Protein AF-A0A094FVI3-F1 (afdb_monomer_lite)

Sequence (253 aa):
MNESVLQLKCGIKSDNWGKKGKKSQAARLWSKTAGNGPLDDSKMYSEIHPHKALAKVLHQEDLERFTDSNHKPEIAIALSQFELFVGWKPLDEIKMLLQLKPLERVCTLPELYDGKPGDAVCVPPDSIHAYLHGDIIECMASSDNVLNTGFFPRAERDSIELFTRVLTFKPYSAPEAKLPRKRSEKEEKERHKAIFGHSLVIITAGPGQMSVAGESLSLEDGYLFFVGQGVPLEFSTEEGVMSTEHMPSSRVA

Foldseek 3Di:
DPPQKDWFQKDWDFDPPADAWPVGLLNVLNCPRPPDDHIDRGTGTHDIGTDCPVVVVVQDDDDPQWSDPDFKKKKKAAQAFWKKFAFFADPVVQVVVCPPPVNVPPPGDGEIAGDHHGWMFIHEGLGDMDTDDGDIDMDIPPTPNDADDDPDPGDPSHDPVVNVVSHPNDGQYNVNRTFDKDWDDFQDKDKDFFDQDKDKDAQQADFWWKDWPNDIDTGHRSIMMIGHGRTIIIIGGRHTDMDTDDDPPVRHD

pLDDT: mean 78.86, std 13.3, range [33.03, 95.56]

Secondary structure (DSSP, 8-state):
--TTEEEPPEEE---TTSEEGGG-HHHHHHHHSTT-----TTSEE--EEE-HHHHTTS--S--SS-S-S----EEEEESSSEEEEEEEPPHHHHHHHTTSGGGTT----EEEEEEPTT-EEEE-TT--EEEEES-EEEEE-S-------SSSPPPTT--HHHHHHH----B--HHHHEEPEEEPPTTPEEEEPP-SS-EEEE-SS--EEEEETTEEEEE-TT-EEEE-TT--EEEE-SS--EEE----GGG--

Radius of gyration: 20.23 Å; chains: 1; bounding box: 49×38×63 Å

Structure (mmCIF, N/CA/C/O backbone):
data_AF-A0A094FVI3-F1
#
_entry.id   AF-A0A094FVI3-F1
#
loop_
_atom_site.group_PDB
_atom_site.id
_atom_site.type_symbol
_atom_site.label_atom_id
_atom_site.label_alt_id
_atom_site.label_comp_id
_atom_site.label_asym_id
_atom_site.label_entity_id
_atom_site.label_seq_id
_atom_site.pdbx_PDB_ins_code
_atom_site.Cartn_x
_atom_site.Cartn_y
_atom_site.Cartn_z
_atom_site.occupancy
_atom_site.B_iso_or_equiv
_atom_site.auth_seq_id
_atom_site.auth_comp_id
_atom_site.auth_asym_id
_atom_site.auth_atom_id
_atom_site.pdbx_PDB_model_num
ATOM 1 N N . MET A 1 1 ? -5.988 -5.857 30.525 1.00 48.34 1 MET A N 1
ATOM 2 C CA . MET A 1 1 ? -5.665 -5.863 29.087 1.00 48.34 1 MET A CA 1
ATOM 3 C C . MET A 1 1 ? -6.034 -7.232 28.582 1.00 48.34 1 MET A C 1
ATOM 5 O O . MET A 1 1 ? -5.443 -8.202 29.039 1.00 48.34 1 MET A O 1
ATOM 9 N N . ASN A 1 2 ? -7.053 -7.310 27.736 1.00 56.69 2 ASN A N 1
ATOM 10 C CA . ASN A 1 2 ? -7.379 -8.523 27.009 1.00 56.69 2 ASN A CA 1
ATOM 11 C C . ASN A 1 2 ? -6.152 -8.981 26.194 1.00 56.69 2 ASN A C 1
ATOM 13 O O . ASN A 1 2 ? -5.715 -8.271 25.296 1.00 56.69 2 ASN A O 1
ATOM 17 N N . GLU A 1 3 ? -5.586 -10.151 26.501 1.00 65.81 3 GLU A N 1
ATOM 18 C CA . GLU A 1 3 ? -4.407 -10.694 25.794 1.00 65.81 3 GLU A CA 1
ATOM 19 C C . GLU A 1 3 ? -4.689 -11.001 24.312 1.00 65.81 3 GLU A C 1
ATOM 21 O O . GLU A 1 3 ? -3.770 -11.199 23.520 1.00 65.81 3 GLU A O 1
ATOM 26 N N . SER A 1 4 ? -5.965 -10.993 23.922 1.00 77.25 4 SER A N 1
ATOM 27 C CA . SER A 1 4 ? -6.424 -11.276 22.564 1.00 77.25 4 SER A CA 1
ATOM 28 C C . SER A 1 4 ? -6.262 -10.092 21.604 1.00 77.25 4 SER A C 1
ATOM 30 O O . SER A 1 4 ? -6.300 -10.297 20.390 1.00 77.25 4 SER A O 1
ATOM 32 N N . VAL A 1 5 ? -6.111 -8.862 22.118 1.00 81.44 5 VAL A N 1
ATOM 33 C CA . VAL A 1 5 ? -5.908 -7.649 21.309 1.00 81.44 5 VAL A CA 1
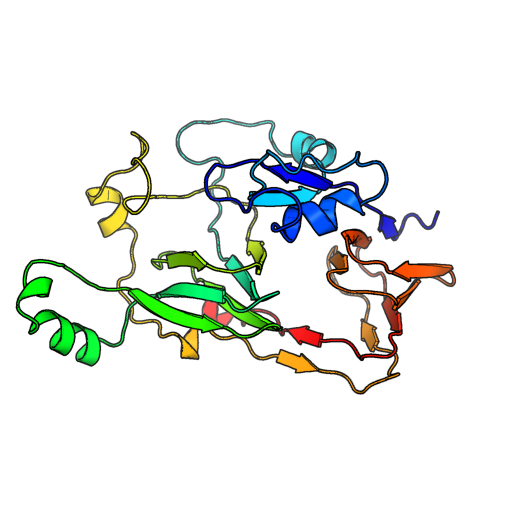ATOM 34 C C . VAL A 1 5 ? -4.849 -6.759 21.942 1.00 81.44 5 VAL A C 1
ATOM 36 O O . VAL A 1 5 ? -4.971 -6.339 23.089 1.00 81.44 5 VAL A O 1
ATOM 39 N N . LEU A 1 6 ? -3.819 -6.420 21.169 1.00 82.81 6 LEU A N 1
ATOM 40 C CA . LEU A 1 6 ? -2.691 -5.615 21.634 1.00 82.81 6 LEU A CA 1
ATOM 41 C C . LEU A 1 6 ? -2.529 -4.383 20.751 1.00 82.81 6 LEU A C 1
ATOM 43 O O . LEU A 1 6 ? -2.348 -4.505 19.541 1.00 82.81 6 LEU A O 1
ATOM 47 N N . GLN A 1 7 ? -2.542 -3.191 21.350 1.00 83.94 7 GLN A N 1
ATOM 48 C CA . GLN A 1 7 ? -2.174 -1.976 20.626 1.00 83.94 7 GLN A CA 1
ATOM 49 C C . GLN A 1 7 ? -0.664 -1.980 20.370 1.00 83.94 7 GLN A C 1
ATOM 51 O O . GLN A 1 7 ? 0.144 -2.089 21.296 1.00 83.94 7 GLN A O 1
ATOM 56 N N . LEU A 1 8 ? -0.280 -1.879 19.102 1.00 81.56 8 LEU A N 1
ATOM 57 C CA . LEU A 1 8 ? 1.109 -1.938 18.676 1.00 81.56 8 LEU A CA 1
ATOM 58 C C . LEU A 1 8 ? 1.730 -0.543 18.599 1.00 81.56 8 LEU A C 1
ATOM 60 O O . LEU A 1 8 ? 1.068 0.457 18.323 1.00 81.56 8 LEU A O 1
ATOM 64 N N . LYS A 1 9 ? 3.051 -0.506 18.783 1.00 82.25 9 LYS A N 1
ATOM 65 C CA . LYS A 1 9 ? 3.880 0.649 18.433 1.00 82.25 9 LYS A CA 1
ATOM 66 C C . LYS A 1 9 ? 4.424 0.486 17.024 1.00 82.25 9 LYS A C 1
ATOM 68 O O . LYS A 1 9 ? 4.756 -0.628 16.611 1.00 82.25 9 LYS A O 1
ATOM 73 N N . CYS A 1 10 ? 4.598 1.607 16.337 1.00 79.81 10 CYS A N 1
ATOM 74 C CA . CYS A 1 10 ? 5.139 1.638 14.987 1.00 79.81 10 CYS A CA 1
ATOM 75 C C . CYS A 1 10 ? 6.463 2.400 14.929 1.00 79.81 10 CYS A C 1
ATOM 77 O O . CYS A 1 10 ? 6.611 3.459 15.543 1.00 79.81 10 CYS A O 1
ATOM 79 N N . GLY A 1 11 ? 7.409 1.871 14.155 1.00 83.88 11 GLY A N 1
ATOM 80 C CA . GLY A 1 11 ? 8.559 2.618 13.658 1.00 83.88 11 GLY A CA 1
ATOM 81 C C . GLY A 1 11 ? 8.211 3.377 12.376 1.00 83.88 11 GLY A C 1
ATOM 82 O O . GLY A 1 11 ? 7.198 3.096 11.736 1.00 83.88 11 GLY A O 1
ATOM 83 N N . ILE A 1 12 ? 9.070 4.322 12.001 1.00 88.69 12 ILE A N 1
ATOM 84 C CA . ILE A 1 12 ? 8.952 5.096 10.765 1.00 88.69 12 ILE A CA 1
ATOM 85 C C . ILE A 1 12 ? 10.292 5.114 10.031 1.00 88.69 12 ILE A C 1
ATOM 87 O O . ILE A 1 12 ? 11.344 5.227 10.667 1.00 88.69 12 ILE A O 1
ATOM 91 N N . LYS A 1 13 ? 10.254 4.980 8.705 1.00 88.31 13 LYS A N 1
ATOM 92 C CA . LYS A 1 13 ? 11.408 5.155 7.820 1.00 88.31 13 LYS A CA 1
ATOM 93 C C . LYS A 1 13 ? 11.459 6.585 7.280 1.00 88.31 13 LYS A C 1
ATOM 95 O O . LYS A 1 13 ? 10.436 7.260 7.138 1.00 88.31 13 LYS A O 1
ATOM 100 N N . SER A 1 14 ? 12.672 7.038 6.976 1.00 89.62 14 SER A N 1
ATOM 101 C CA . SER A 1 14 ? 12.963 8.397 6.510 1.00 89.62 14 SER A CA 1
ATOM 102 C C . SER A 1 14 ? 13.761 8.382 5.213 1.00 89.62 14 SER A C 1
ATOM 104 O O . SER A 1 14 ? 14.848 8.953 5.132 1.00 89.62 14 SER A O 1
ATOM 106 N N . ASP A 1 15 ? 13.222 7.709 4.201 1.00 88.38 15 ASP A N 1
ATOM 107 C CA . ASP A 1 15 ? 13.851 7.644 2.885 1.00 88.38 15 ASP A CA 1
ATOM 108 C C . ASP A 1 15 ? 13.632 8.937 2.093 1.00 88.38 15 ASP A C 1
ATOM 110 O O . ASP A 1 15 ? 12.647 9.659 2.272 1.00 88.38 15 ASP A O 1
ATOM 114 N N . ASN A 1 16 ? 14.550 9.222 1.169 1.00 88.56 16 ASN A N 1
ATOM 115 C CA . ASN A 1 16 ? 14.568 10.482 0.420 1.00 88.56 16 ASN A CA 1
ATOM 116 C C . ASN A 1 16 ? 13.365 10.667 -0.519 1.00 88.56 16 ASN A C 1
ATOM 118 O O . ASN A 1 16 ? 13.082 11.793 -0.923 1.00 88.56 16 ASN A O 1
ATOM 122 N N . TRP A 1 17 ? 12.667 9.585 -0.865 1.00 87.38 17 TRP A N 1
ATOM 123 C CA . TRP A 1 17 ? 11.456 9.614 -1.688 1.00 87.38 17 TRP A CA 1
ATOM 124 C C . TRP A 1 17 ? 10.180 9.884 -0.876 1.00 87.38 17 TRP A C 1
ATOM 126 O O . TRP A 1 17 ? 9.128 10.138 -1.459 1.00 87.38 17 TRP A O 1
ATOM 136 N N . GLY A 1 18 ? 10.256 9.843 0.460 1.00 89.50 18 GLY A N 1
ATOM 137 C CA . GLY A 1 18 ? 9.117 10.096 1.336 1.00 89.50 18 GLY A CA 1
ATOM 138 C C . GLY A 1 18 ? 8.566 11.521 1.224 1.00 89.50 18 GLY A C 1
ATOM 139 O O . GLY A 1 18 ? 9.123 12.397 0.569 1.00 89.50 18 GLY A O 1
ATOM 140 N N . LYS A 1 19 ? 7.463 11.808 1.914 1.00 93.44 19 LYS A N 1
ATOM 141 C CA . LYS A 1 19 ? 6.914 13.174 1.988 1.00 93.44 19 LYS A CA 1
ATOM 142 C C . LYS A 1 19 ? 7.512 13.924 3.180 1.00 93.44 19 LYS A C 1
A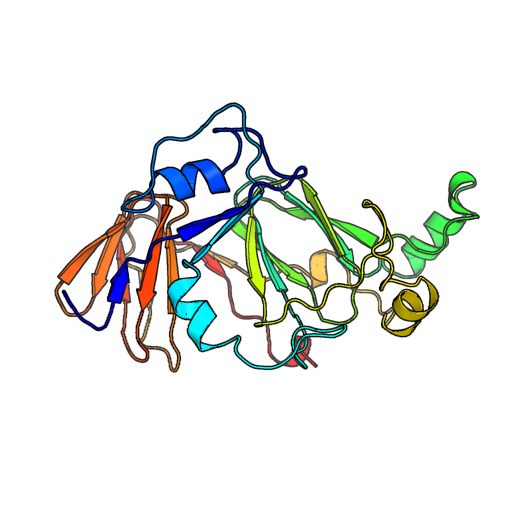TOM 144 O O . LYS A 1 19 ? 7.790 13.343 4.228 1.00 93.44 19 LYS A O 1
ATOM 149 N N . LYS A 1 20 ? 7.691 15.239 3.037 1.00 95.56 20 LYS A N 1
ATOM 150 C CA . LYS A 1 20 ? 8.307 16.081 4.073 1.00 95.56 20 LYS A CA 1
ATOM 151 C C . LYS A 1 20 ? 7.350 16.382 5.231 1.00 95.56 20 LYS A C 1
ATOM 153 O O . LYS A 1 20 ? 6.260 16.916 5.000 1.00 95.56 20 LYS A O 1
ATOM 158 N N . GLY A 1 21 ? 7.785 16.130 6.464 1.00 94.06 21 GLY A N 1
ATOM 159 C CA . GLY A 1 21 ? 7.076 16.537 7.678 1.00 94.06 21 GLY A CA 1
ATOM 160 C C . GLY A 1 21 ? 5.628 16.059 7.724 1.00 94.06 21 GLY A C 1
ATOM 161 O O . GLY A 1 21 ? 5.277 14.992 7.214 1.00 94.06 21 GLY A O 1
ATOM 162 N N . LYS A 1 22 ? 4.750 16.921 8.237 1.00 93.69 22 LYS A N 1
ATOM 163 C CA . LYS A 1 22 ? 3.295 16.703 8.284 1.00 93.69 22 LYS A CA 1
ATOM 164 C C . LYS A 1 22 ? 2.608 16.485 6.934 1.00 93.69 22 LYS A C 1
ATOM 166 O O . LYS A 1 22 ? 1.433 16.123 6.925 1.00 93.69 22 LYS A O 1
ATOM 171 N N . LYS A 1 23 ? 3.278 16.709 5.793 1.00 93.06 23 LYS A N 1
ATOM 172 C CA . LYS A 1 23 ? 2.708 16.365 4.477 1.00 93.06 23 LYS A CA 1
ATOM 173 C C . LYS A 1 23 ? 2.656 14.851 4.267 1.00 93.06 23 LYS A C 1
ATOM 175 O O . LYS A 1 23 ? 1.786 14.394 3.534 1.00 93.06 23 LYS A O 1
ATOM 180 N N . SER A 1 24 ? 3.519 14.085 4.936 1.00 92.88 24 SER A N 1
ATOM 181 C CA . SER A 1 24 ? 3.488 12.620 4.914 1.00 92.88 24 SER A CA 1
ATOM 182 C C . SER A 1 24 ? 2.335 12.077 5.748 1.00 92.88 24 SER A C 1
ATOM 184 O O . SER A 1 24 ? 2.219 12.396 6.933 1.00 92.88 24 SER A O 1
ATOM 186 N N . GLN A 1 25 ? 1.478 11.246 5.147 1.00 91.19 25 GLN A N 1
ATOM 187 C CA . GLN A 1 25 ? 0.444 10.547 5.908 1.00 91.19 25 GLN A CA 1
ATOM 188 C C . GLN A 1 25 ? 1.056 9.543 6.886 1.00 91.19 25 GLN A C 1
ATOM 190 O O . GLN A 1 25 ? 0.610 9.489 8.029 1.00 91.19 25 GLN A O 1
ATOM 195 N N . ALA A 1 26 ? 2.125 8.843 6.488 1.00 90.44 26 ALA A N 1
ATOM 196 C CA . ALA A 1 26 ? 2.878 7.961 7.378 1.00 90.44 26 ALA A CA 1
ATOM 197 C C . ALA A 1 26 ? 3.377 8.714 8.622 1.00 90.44 26 ALA A C 1
ATOM 199 O O . ALA A 1 26 ? 3.205 8.229 9.736 1.00 90.44 26 ALA A O 1
ATOM 200 N N . ALA A 1 27 ? 3.897 9.938 8.453 1.00 91.25 27 ALA A N 1
ATOM 201 C CA . ALA A 1 27 ? 4.304 10.787 9.573 1.00 91.25 27 ALA A CA 1
ATOM 202 C C . ALA A 1 27 ? 3.124 11.159 10.484 1.00 91.25 27 ALA A C 1
ATOM 204 O O . ALA A 1 27 ? 3.205 10.988 11.700 1.00 91.25 27 ALA A O 1
ATOM 205 N N . ARG A 1 28 ? 2.007 11.632 9.913 1.00 91.88 28 ARG A N 1
ATOM 206 C CA . ARG A 1 28 ? 0.815 12.001 10.698 1.00 91.88 28 ARG A CA 1
ATOM 207 C C . ARG A 1 28 ? 0.299 10.823 11.528 1.00 91.88 28 ARG A C 1
ATOM 209 O O . ARG A 1 28 ? 0.112 10.988 12.731 1.00 91.88 28 ARG A O 1
ATOM 216 N N . LEU A 1 29 ? 0.150 9.648 10.914 1.00 90.44 29 LEU A N 1
ATOM 217 C CA . LEU A 1 29 ? -0.293 8.431 11.599 1.00 90.44 29 LEU A CA 1
ATOM 218 C C . LEU A 1 29 ? 0.709 8.005 12.681 1.00 90.44 29 LEU A C 1
ATOM 220 O O . LEU A 1 29 ? 0.321 7.795 13.826 1.00 90.44 29 LEU A O 1
ATOM 224 N N . TRP A 1 30 ? 2.005 7.969 12.355 1.00 91.00 30 TRP A N 1
ATOM 225 C CA . TRP A 1 30 ? 3.063 7.596 13.299 1.00 91.00 30 TRP A CA 1
ATOM 226 C C . TRP A 1 30 ? 3.107 8.501 14.531 1.00 91.00 30 TRP A C 1
ATOM 228 O O . TRP A 1 30 ? 3.270 8.006 15.645 1.00 91.00 30 TRP A O 1
ATOM 238 N N . SER A 1 31 ? 2.924 9.812 14.353 1.00 90.56 31 SER A N 1
ATOM 239 C CA . SER A 1 31 ? 2.939 10.783 15.458 1.00 90.56 31 SER A CA 1
ATOM 240 C C . SER A 1 31 ? 1.785 10.613 16.445 1.00 90.56 31 SER A C 1
ATOM 242 O O . SER A 1 31 ? 1.879 11.056 17.587 1.00 90.56 31 SER A O 1
ATOM 244 N N . LYS A 1 32 ? 0.702 9.965 16.002 1.00 88.94 32 LYS A N 1
ATOM 245 C CA . LYS A 1 32 ? -0.480 9.656 16.810 1.00 88.94 32 LYS A CA 1
ATOM 246 C C . LYS A 1 32 ? -0.444 8.249 17.406 1.00 88.94 32 LYS A C 1
ATOM 248 O O . LYS A 1 32 ? -1.221 7.946 18.309 1.00 88.94 32 LYS A O 1
ATOM 253 N N . THR A 1 33 ? 0.465 7.389 16.946 1.00 84.19 33 THR A N 1
ATOM 254 C CA . THR A 1 33 ? 0.680 6.069 17.543 1.00 84.19 33 THR A CA 1
ATOM 255 C C . THR A 1 33 ? 1.251 6.208 18.960 1.00 84.19 33 THR A C 1
ATOM 257 O O . THR A 1 33 ? 2.152 7.008 19.224 1.00 84.19 33 THR A O 1
ATOM 260 N N . ALA A 1 34 ? 0.735 5.403 19.891 1.00 76.12 34 ALA A N 1
ATOM 261 C CA . ALA A 1 34 ? 1.057 5.504 21.309 1.00 76.12 34 ALA A CA 1
ATOM 262 C C . ALA A 1 34 ? 2.569 5.402 21.603 1.00 76.12 34 ALA A C 1
ATOM 264 O O . ALA A 1 34 ? 3.238 4.423 21.265 1.00 76.12 34 ALA A O 1
ATOM 265 N N . GLY A 1 35 ? 3.096 6.395 22.324 1.00 78.06 35 GLY A N 1
ATOM 266 C CA . GLY A 1 35 ? 4.489 6.426 22.778 1.00 78.06 35 GLY A CA 1
ATOM 267 C C . GLY A 1 35 ? 5.500 6.973 21.768 1.00 78.06 35 GLY A C 1
ATOM 268 O O . GLY A 1 35 ? 6.695 6.905 22.054 1.00 78.06 35 GLY A O 1
ATOM 269 N N . ASN A 1 36 ? 5.049 7.513 20.632 1.00 84.56 36 ASN A N 1
ATOM 270 C CA . ASN A 1 36 ? 5.909 8.224 19.688 1.00 84.56 36 ASN A CA 1
ATOM 271 C C . ASN A 1 36 ? 6.047 9.714 20.038 1.00 84.56 36 ASN A C 1
ATOM 273 O O . ASN A 1 36 ? 5.221 10.296 20.740 1.00 84.56 36 ASN A O 1
ATOM 277 N N . GLY A 1 37 ? 7.152 10.308 19.582 1.00 82.94 37 GLY A N 1
ATOM 278 C CA . GLY A 1 37 ? 7.480 11.713 19.812 1.00 82.94 37 GLY A CA 1
ATOM 279 C C . GLY A 1 37 ? 6.859 12.666 18.782 1.00 82.94 37 GLY A C 1
ATOM 280 O O . GLY A 1 37 ? 6.198 12.228 17.838 1.00 82.94 37 GLY A O 1
ATOM 281 N N . PRO A 1 38 ? 7.094 13.982 18.935 1.00 86.81 38 PRO A N 1
ATOM 282 C CA . PRO A 1 38 ? 6.617 14.978 17.985 1.00 86.81 38 PRO A CA 1
ATOM 283 C C . PRO A 1 38 ? 7.287 14.824 16.614 1.00 86.81 38 PRO A C 1
ATOM 285 O O . PRO A 1 38 ? 8.428 14.371 16.498 1.00 86.81 38 PRO A O 1
ATOM 288 N N . LEU A 1 39 ? 6.577 15.257 15.573 1.00 90.69 39 LEU A N 1
ATOM 289 C CA . LEU A 1 39 ? 7.097 15.290 14.210 1.00 90.69 39 LEU A CA 1
ATOM 290 C C . LEU A 1 39 ? 8.167 16.360 14.029 1.00 90.69 39 LEU A C 1
ATOM 292 O O . LEU A 1 39 ? 8.021 17.494 14.479 1.00 90.69 39 LEU A O 1
ATOM 296 N N . ASP A 1 40 ? 9.195 16.009 13.265 1.00 92.38 40 ASP A N 1
ATOM 297 C CA . ASP A 1 40 ? 10.147 16.966 12.713 1.00 92.38 40 ASP A CA 1
ATOM 298 C C . ASP A 1 40 ? 9.732 17.327 11.280 1.00 92.38 40 ASP A C 1
ATOM 300 O O . ASP A 1 40 ? 9.865 16.511 10.364 1.00 92.38 40 ASP A O 1
ATOM 304 N N . ASP A 1 41 ? 9.233 18.552 11.091 1.00 94.69 41 ASP A N 1
ATOM 305 C CA . ASP A 1 41 ? 8.756 19.068 9.800 1.00 94.69 41 ASP A CA 1
ATOM 306 C C . ASP A 1 41 ? 9.883 19.269 8.762 1.00 94.69 41 ASP A C 1
ATOM 308 O O . ASP A 1 41 ? 9.612 19.527 7.583 1.00 94.69 41 ASP A O 1
ATOM 312 N N . SER A 1 42 ? 11.153 19.140 9.163 1.00 93.25 42 SER A N 1
ATOM 313 C CA . SER A 1 42 ? 12.302 19.223 8.257 1.00 93.25 42 SER A CA 1
ATOM 314 C C . SER A 1 42 ? 12.652 17.890 7.583 1.00 93.25 42 SER A C 1
ATOM 316 O O . SER A 1 42 ? 13.270 17.908 6.516 1.00 93.25 42 SER A O 1
ATOM 318 N N . LYS A 1 43 ? 12.221 16.757 8.154 1.00 93.44 43 LYS A N 1
ATOM 319 C CA . LYS A 1 43 ? 12.579 15.404 7.701 1.00 93.44 43 LYS A CA 1
ATOM 320 C C . LYS A 1 43 ? 11.639 14.850 6.635 1.00 93.44 43 LYS A C 1
ATOM 322 O O . LYS A 1 43 ? 10.487 15.266 6.517 1.00 93.44 43 LYS A O 1
ATOM 327 N N . MET A 1 44 ? 12.147 13.878 5.882 1.00 93.81 44 MET A N 1
ATOM 328 C CA . MET A 1 44 ? 11.374 13.054 4.952 1.00 93.81 44 MET A CA 1
ATOM 329 C C . MET A 1 44 ? 10.867 11.808 5.678 1.00 93.81 44 MET A C 1
ATOM 331 O O . MET A 1 44 ? 11.574 11.252 6.519 1.00 93.81 44 MET A O 1
ATOM 335 N N . TYR A 1 45 ? 9.645 11.386 5.363 1.00 92.00 45 TYR A N 1
ATOM 336 C CA . TYR A 1 45 ? 9.023 10.195 5.937 1.00 92.00 45 TYR A CA 1
ATOM 337 C C . TYR A 1 45 ? 8.338 9.379 4.846 1.00 92.00 45 TYR A C 1
ATOM 339 O O . TYR A 1 45 ? 7.450 9.895 4.153 1.00 92.00 45 TYR A O 1
ATOM 347 N N . SER A 1 46 ? 8.761 8.127 4.708 1.00 88.75 46 SER A N 1
ATOM 348 C CA . SER A 1 46 ? 8.383 7.213 3.627 1.00 88.75 46 SER A CA 1
ATOM 349 C C . SER A 1 46 ? 7.351 6.186 4.087 1.00 88.75 46 SER A C 1
ATOM 351 O O . SER A 1 46 ? 6.237 6.164 3.574 1.00 88.75 46 SER A O 1
ATOM 353 N N . GLU A 1 47 ? 7.693 5.385 5.094 1.00 87.38 47 GLU A N 1
ATOM 354 C CA . GLU A 1 47 ? 6.915 4.204 5.480 1.00 87.38 47 GLU A CA 1
ATOM 355 C C . GLU A 1 47 ? 6.741 4.110 7.000 1.00 87.38 47 GLU A C 1
ATOM 357 O O . GLU A 1 47 ? 7.635 4.473 7.767 1.00 87.38 47 GLU A O 1
ATOM 362 N N . ILE A 1 48 ? 5.598 3.581 7.441 1.00 84.06 48 ILE A N 1
ATOM 363 C CA . ILE A 1 48 ? 5.311 3.234 8.837 1.00 84.06 48 ILE A CA 1
ATOM 364 C C . ILE A 1 48 ? 5.184 1.712 8.952 1.00 84.06 48 ILE A C 1
ATOM 366 O O . ILE A 1 48 ? 4.479 1.087 8.163 1.00 84.06 48 ILE A O 1
ATOM 370 N N . HIS A 1 49 ? 5.841 1.110 9.947 1.00 79.50 49 HIS A N 1
ATOM 371 C CA . HIS A 1 49 ? 5.801 -0.342 10.164 1.00 79.50 49 HIS A CA 1
ATOM 372 C C . HIS A 1 49 ? 5.637 -0.697 11.640 1.00 79.50 49 HIS A C 1
ATOM 374 O O . HIS A 1 49 ? 6.154 0.029 12.494 1.00 79.50 49 HIS A O 1
ATOM 380 N N . PRO A 1 50 ? 5.016 -1.843 11.970 1.00 73.56 50 PRO A N 1
ATOM 381 C CA . PRO A 1 50 ? 5.046 -2.383 13.326 1.00 73.56 50 PRO A CA 1
ATOM 382 C C . PRO A 1 50 ? 6.488 -2.512 13.857 1.00 73.56 50 PRO A C 1
ATOM 384 O O . PRO A 1 50 ? 7.416 -2.845 13.119 1.00 73.56 50 PRO A O 1
ATOM 387 N N . HIS A 1 51 ? 6.704 -2.213 15.142 1.00 63.66 51 HIS A N 1
ATOM 388 C CA . HIS A 1 51 ? 8.045 -2.109 15.727 1.00 63.66 51 HIS A CA 1
ATOM 389 C C . HIS A 1 51 ? 8.876 -3.410 15.634 1.00 63.66 51 HIS A C 1
ATOM 391 O O . HIS A 1 51 ? 8.415 -4.514 15.926 1.00 63.66 51 HIS A O 1
ATOM 397 N N . LYS A 1 52 ? 10.173 -3.242 15.339 1.00 49.84 52 LYS A N 1
ATOM 398 C CA . LYS A 1 52 ? 11.170 -4.282 15.010 1.00 49.84 52 LYS A CA 1
ATOM 399 C C . LYS A 1 52 ? 11.449 -5.326 16.108 1.00 49.84 52 LYS A C 1
ATOM 401 O O . LYS A 1 52 ? 12.071 -6.341 15.825 1.00 49.84 52 LYS A O 1
ATOM 406 N N . ALA A 1 53 ? 11.011 -5.114 17.350 1.00 50.03 53 ALA A N 1
ATOM 407 C CA . ALA A 1 53 ? 11.264 -6.053 18.453 1.00 50.03 53 ALA A CA 1
ATOM 408 C C . ALA A 1 53 ? 10.609 -7.431 18.222 1.00 50.03 53 ALA A C 1
ATOM 410 O O . ALA A 1 53 ? 11.206 -8.442 18.577 1.00 50.03 53 ALA A O 1
ATOM 411 N N . LEU A 1 54 ? 9.445 -7.468 17.559 1.00 43.59 54 LEU A N 1
ATOM 412 C CA . LEU A 1 54 ? 8.779 -8.709 17.145 1.00 43.59 54 LEU A CA 1
ATOM 413 C C . LEU A 1 54 ? 9.450 -9.329 15.901 1.00 43.59 54 LEU A C 1
ATOM 415 O O . LEU A 1 54 ? 9.626 -10.538 15.830 1.00 43.59 54 LEU A O 1
ATOM 419 N N . ALA A 1 55 ? 9.919 -8.494 14.965 1.00 40.78 55 ALA A N 1
ATOM 420 C CA . ALA A 1 55 ? 10.625 -8.927 13.754 1.00 40.78 55 ALA A CA 1
ATOM 421 C C . ALA A 1 55 ? 12.038 -9.489 14.028 1.00 40.78 55 ALA A C 1
ATOM 423 O O . ALA A 1 55 ? 12.518 -10.353 13.302 1.00 40.78 55 ALA A O 1
ATOM 424 N N . LYS A 1 56 ? 12.708 -9.039 15.100 1.00 39.31 56 LYS A N 1
ATOM 425 C CA . LYS A 1 56 ? 14.055 -9.494 15.492 1.00 39.31 56 LYS A CA 1
ATOM 426 C C . LYS A 1 56 ? 14.092 -10.970 15.916 1.00 39.31 56 LYS A C 1
ATOM 428 O O . LYS A 1 56 ? 15.141 -11.591 15.812 1.00 39.31 56 LYS A O 1
ATOM 433 N N . VAL A 1 57 ? 12.959 -11.522 16.355 1.00 46.94 57 VAL A N 1
ATOM 434 C CA . VAL A 1 57 ? 12.809 -12.952 16.682 1.00 46.94 57 VAL A CA 1
ATOM 435 C C . VAL A 1 57 ? 12.812 -13.824 15.414 1.00 46.94 57 VAL A C 1
ATOM 437 O O . VAL A 1 57 ? 13.163 -14.993 15.488 1.00 46.94 57 VAL A O 1
ATOM 440 N N . LEU A 1 58 ? 12.482 -13.258 14.247 1.00 40.69 58 LEU A N 1
ATOM 441 C CA . LEU A 1 58 ? 12.302 -13.986 12.983 1.00 40.69 58 LEU A CA 1
ATOM 442 C C . LEU A 1 58 ? 13.513 -13.902 12.028 1.00 40.69 58 LEU A C 1
ATOM 444 O O . LEU A 1 58 ? 13.517 -14.564 11.001 1.00 40.69 58 LEU A O 1
ATOM 448 N N . HIS A 1 59 ? 14.531 -13.091 12.343 1.00 47.94 59 HIS A N 1
ATOM 449 C CA . HIS A 1 59 ? 15.587 -12.667 11.405 1.00 47.94 59 HIS A CA 1
ATOM 450 C C . HIS A 1 59 ? 16.983 -13.271 11.689 1.00 47.94 59 HIS A C 1
ATOM 452 O O . HIS A 1 59 ? 17.997 -12.672 11.347 1.00 47.94 59 HIS A O 1
ATOM 458 N N . GLN A 1 60 ? 17.089 -14.412 12.375 1.00 42.44 60 GLN A N 1
ATOM 459 C CA . GLN A 1 60 ? 18.396 -14.923 12.825 1.00 42.44 60 GLN A CA 1
ATOM 460 C C . GLN A 1 60 ? 19.198 -15.795 11.834 1.00 42.44 60 GLN A C 1
ATOM 462 O O . GLN A 1 60 ? 20.238 -16.295 12.250 1.00 42.44 60 GLN A O 1
ATOM 467 N N . GLU A 1 61 ? 18.842 -15.933 10.547 1.00 43.06 61 GLU A N 1
ATOM 468 C CA . GLU A 1 61 ? 19.595 -16.812 9.620 1.00 43.06 61 GLU A CA 1
ATOM 469 C C . GLU A 1 61 ? 19.773 -16.239 8.185 1.00 43.06 61 GLU A C 1
ATOM 471 O O . GLU A 1 61 ? 18.865 -16.301 7.369 1.00 43.06 61 GLU A O 1
ATOM 476 N N . ASP A 1 62 ? 20.985 -15.716 7.932 1.00 48.94 62 ASP A N 1
ATOM 477 C CA . ASP A 1 62 ? 21.786 -15.589 6.683 1.00 48.94 62 ASP A CA 1
ATOM 478 C C . ASP A 1 62 ? 21.328 -14.762 5.441 1.00 48.94 62 ASP A C 1
ATOM 480 O O . ASP A 1 62 ? 20.159 -14.666 5.095 1.00 48.94 62 ASP A O 1
ATOM 484 N N . LEU A 1 63 ? 22.305 -14.118 4.772 1.00 54.84 63 LEU A N 1
ATOM 485 C CA . LEU A 1 63 ? 22.268 -12.688 4.403 1.00 54.84 63 LEU A CA 1
ATOM 486 C C . LEU A 1 63 ? 22.739 -12.315 2.976 1.00 54.84 63 LEU A C 1
ATOM 488 O O . LEU A 1 63 ? 22.912 -11.126 2.700 1.00 54.84 63 LEU A O 1
ATOM 492 N N . GLU A 1 64 ? 22.953 -13.248 2.044 1.00 56.31 64 GLU A N 1
ATOM 493 C CA . GLU A 1 64 ? 23.514 -12.887 0.729 1.00 56.31 64 GLU A CA 1
ATOM 494 C C . GLU A 1 64 ? 22.548 -13.078 -0.454 1.00 56.31 64 GLU A C 1
ATOM 496 O O . GLU A 1 64 ? 22.314 -14.173 -0.958 1.00 56.31 64 GLU A O 1
ATOM 501 N N . ARG A 1 65 ? 22.077 -11.922 -0.953 1.00 53.78 65 ARG A N 1
ATOM 502 C CA . ARG A 1 65 ? 21.353 -11.626 -2.214 1.00 53.78 65 ARG A CA 1
ATOM 503 C C . ARG A 1 65 ? 19.830 -11.726 -2.217 1.00 53.78 65 ARG A C 1
ATOM 505 O O . ARG A 1 65 ? 19.228 -10.968 -2.970 1.00 53.78 65 ARG A O 1
ATOM 512 N N . PHE A 1 66 ? 19.232 -12.506 -1.332 1.00 50.38 66 PHE A N 1
ATOM 513 C CA . PHE A 1 66 ? 17.798 -12.495 -1.036 1.00 50.38 66 PHE A CA 1
ATOM 514 C C . PHE A 1 66 ? 17.644 -12.757 0.457 1.00 50.38 66 PHE A C 1
ATOM 516 O O . PHE A 1 66 ? 18.353 -13.600 1.001 1.00 50.38 66 PHE A O 1
ATOM 523 N N . THR A 1 67 ? 16.786 -12.003 1.137 1.00 58.88 67 THR A N 1
ATOM 524 C CA . THR A 1 67 ? 16.617 -12.141 2.595 1.00 58.88 67 THR A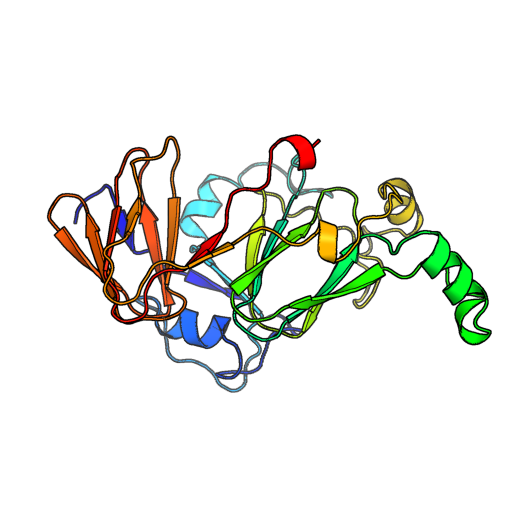 CA 1
ATOM 525 C C . THR A 1 67 ? 15.794 -13.370 2.975 1.00 58.88 67 THR A C 1
ATOM 527 O O . THR A 1 67 ? 15.690 -13.691 4.155 1.00 58.88 67 THR A O 1
ATOM 530 N N . ASP A 1 68 ? 15.180 -14.022 1.982 1.00 59.31 68 ASP A N 1
ATOM 531 C CA . ASP A 1 68 ? 14.250 -15.137 2.129 1.00 59.31 68 ASP A CA 1
ATOM 532 C C . ASP A 1 68 ? 13.980 -15.822 0.770 1.00 59.31 68 ASP A C 1
ATOM 534 O O . ASP A 1 68 ? 14.303 -15.288 -0.293 1.00 59.31 68 ASP A O 1
ATOM 538 N N . SER A 1 69 ? 13.365 -17.010 0.795 1.00 55.09 69 SER A N 1
ATOM 539 C CA . SER A 1 69 ? 12.950 -17.778 -0.392 1.00 55.09 69 SER A CA 1
ATOM 540 C C . SER A 1 69 ? 11.491 -17.534 -0.813 1.00 55.09 69 SER A C 1
ATOM 542 O O . SER A 1 69 ? 10.947 -18.303 -1.611 1.00 55.09 69 SER A O 1
ATOM 544 N N . ASN A 1 70 ? 10.834 -16.495 -0.280 1.00 61.56 70 ASN A N 1
ATOM 545 C CA . ASN A 1 70 ? 9.419 -16.242 -0.533 1.00 61.56 70 ASN A CA 1
ATOM 546 C C . ASN A 1 70 ? 9.204 -15.446 -1.829 1.00 61.56 70 ASN A C 1
ATOM 548 O O . ASN A 1 70 ? 10.019 -14.620 -2.241 1.00 61.56 70 ASN A O 1
ATOM 552 N N . HIS A 1 71 ? 8.048 -15.681 -2.453 1.00 46.09 71 HIS A N 1
ATOM 553 C CA . HIS A 1 71 ? 7.476 -14.770 -3.443 1.00 46.09 71 HIS A CA 1
ATOM 554 C C . HIS A 1 71 ? 6.879 -13.557 -2.712 1.00 46.09 71 HIS A C 1
ATOM 556 O O . HIS A 1 71 ? 6.476 -13.670 -1.553 1.00 46.09 71 HIS A O 1
ATOM 562 N N . LYS A 1 72 ? 6.811 -12.402 -3.385 1.00 67.19 72 LYS A N 1
ATOM 563 C CA . LYS A 1 72 ? 6.385 -11.123 -2.796 1.00 67.19 72 LYS A CA 1
ATOM 564 C C . LYS A 1 72 ? 5.156 -10.533 -3.514 1.00 67.19 72 LYS A C 1
ATOM 566 O O . LYS A 1 72 ? 5.289 -9.539 -4.214 1.00 67.19 72 LYS A O 1
ATOM 571 N N . PRO A 1 73 ? 3.967 -11.160 -3.427 1.00 67.12 73 PRO A N 1
ATOM 572 C CA . PRO A 1 73 ? 2.727 -10.537 -3.874 1.00 67.12 73 PRO A CA 1
ATOM 573 C C . PRO A 1 73 ? 2.401 -9.353 -2.964 1.00 67.12 73 PRO A C 1
ATOM 575 O O . PRO A 1 73 ? 2.604 -9.439 -1.748 1.00 67.12 73 PRO A O 1
ATOM 578 N N . GLU A 1 74 ? 1.873 -8.280 -3.548 1.00 80.19 74 GLU A N 1
ATOM 579 C CA . GLU A 1 74 ? 1.600 -7.023 -2.846 1.00 80.19 74 GLU A CA 1
ATOM 580 C C . GLU A 1 74 ? 0.164 -6.545 -3.128 1.00 80.19 74 GLU A C 1
ATOM 582 O O . GLU A 1 74 ? -0.387 -6.718 -4.221 1.00 80.19 74 GLU A O 1
ATOM 587 N N . ILE A 1 75 ? -0.466 -5.945 -2.122 1.00 75.88 75 ILE A N 1
ATOM 588 C CA . ILE A 1 75 ? -1.748 -5.246 -2.204 1.00 75.88 75 ILE A CA 1
ATOM 589 C C . ILE A 1 75 ? -1.510 -3.816 -1.740 1.00 75.88 75 ILE A C 1
ATOM 591 O O . ILE A 1 75 ? -1.107 -3.606 -0.597 1.00 75.88 75 ILE A O 1
ATOM 595 N N . ALA A 1 76 ? -1.830 -2.845 -2.593 1.00 82.56 76 ALA A N 1
ATOM 596 C CA . ALA A 1 76 ? -1.820 -1.430 -2.245 1.00 82.56 76 ALA A CA 1
ATOM 597 C C . ALA A 1 76 ? -3.253 -0.880 -2.187 1.00 82.56 76 ALA A C 1
ATOM 599 O O . ALA A 1 76 ? -4.047 -1.073 -3.110 1.00 82.56 76 ALA A O 1
ATOM 600 N N . ILE A 1 77 ? -3.585 -0.183 -1.099 1.00 84.12 77 ILE A N 1
ATOM 601 C CA . ILE A 1 77 ? -4.876 0.476 -0.868 1.00 84.12 77 ILE A CA 1
ATOM 602 C C . ILE A 1 77 ? -4.645 1.982 -0.798 1.00 84.12 77 ILE A C 1
ATOM 604 O O . ILE A 1 77 ? -3.935 2.463 0.084 1.00 84.12 77 ILE A O 1
ATOM 608 N N . ALA A 1 78 ? -5.269 2.735 -1.699 1.00 83.94 78 ALA A N 1
ATOM 609 C CA . ALA A 1 78 ? -5.100 4.178 -1.793 1.00 83.94 78 ALA A CA 1
ATOM 610 C C . ALA A 1 78 ? -5.738 4.916 -0.603 1.00 83.94 78 ALA A C 1
ATOM 612 O O . ALA A 1 78 ? -6.929 4.772 -0.330 1.00 83.94 78 ALA A O 1
ATOM 613 N N . LEU A 1 79 ? -4.961 5.754 0.085 1.00 84.81 79 LEU A N 1
ATOM 614 C CA . LEU A 1 79 ? -5.437 6.675 1.127 1.00 84.81 79 LEU A CA 1
ATOM 615 C C . LEU A 1 79 ? -5.627 8.104 0.599 1.00 84.81 79 LEU A C 1
ATOM 617 O O . LEU A 1 79 ? -6.398 8.881 1.163 1.00 84.81 79 LEU A O 1
ATOM 621 N N . SER A 1 80 ? -4.960 8.436 -0.507 1.00 86.19 80 SER A N 1
ATOM 622 C CA . SER A 1 80 ? -5.137 9.665 -1.286 1.00 86.19 80 SER A CA 1
ATOM 623 C C . SER A 1 80 ? -5.374 9.332 -2.763 1.00 86.19 80 SER A C 1
ATOM 625 O O . SER A 1 80 ? -5.465 8.162 -3.123 1.00 86.19 80 SER A O 1
ATOM 627 N N . GLN A 1 81 ? -5.444 10.344 -3.637 1.00 86.31 81 GLN A N 1
ATOM 628 C CA . GLN A 1 81 ? -5.196 10.088 -5.059 1.00 86.31 81 GLN A CA 1
ATOM 629 C C . GLN A 1 81 ? -3.801 9.468 -5.207 1.00 86.31 81 GLN A C 1
ATOM 631 O O . GLN A 1 81 ? -2.858 9.934 -4.552 1.00 86.31 81 GLN A O 1
ATOM 636 N N . PHE A 1 82 ? -3.708 8.395 -5.987 1.00 87.94 82 PHE A N 1
ATOM 637 C CA . PHE A 1 82 ? -2.519 7.558 -6.067 1.00 87.94 82 PHE A CA 1
ATOM 638 C C . PHE A 1 82 ? -2.253 7.100 -7.502 1.00 87.94 82 PHE A C 1
ATOM 640 O O . PHE A 1 82 ? -3.150 6.586 -8.162 1.00 87.94 82 PHE A O 1
ATOM 647 N N . GLU A 1 83 ? -1.010 7.258 -7.950 1.00 85.88 83 GLU A N 1
ATOM 648 C CA . GLU A 1 83 ? -0.535 6.881 -9.278 1.00 85.88 83 GLU A CA 1
ATOM 649 C C . GLU A 1 83 ? 0.516 5.770 -9.177 1.00 85.88 83 GLU A C 1
ATOM 651 O O . GLU A 1 83 ? 1.478 5.857 -8.403 1.00 85.88 83 GLU A O 1
ATOM 656 N N . LEU A 1 84 ? 0.340 4.734 -9.993 1.00 88.25 84 LEU A N 1
ATOM 657 C CA . LEU A 1 84 ? 1.141 3.509 -10.008 1.00 88.25 84 LEU A CA 1
ATOM 658 C C . LEU A 1 84 ? 1.343 3.059 -11.453 1.00 88.25 84 LEU A C 1
ATOM 660 O O . LEU A 1 84 ? 0.392 3.018 -12.227 1.00 88.25 84 LEU A O 1
ATOM 664 N N . PHE A 1 85 ? 2.557 2.643 -11.795 1.00 87.50 85 PHE A N 1
ATOM 665 C CA . PHE A 1 85 ? 2.767 1.752 -12.929 1.00 87.50 85 PHE A CA 1
ATOM 666 C C . PHE A 1 85 ? 2.542 0.314 -12.483 1.00 87.50 85 PHE A C 1
ATOM 668 O O . PHE A 1 85 ? 3.223 -0.112 -11.559 1.00 87.50 85 PHE A O 1
ATOM 675 N N . VAL A 1 86 ? 1.638 -0.437 -13.111 1.00 86.88 86 VAL A N 1
ATOM 676 C CA . VAL A 1 86 ? 1.389 -1.850 -12.775 1.00 86.88 86 VAL A CA 1
ATOM 677 C C . VAL A 1 86 ? 1.160 -2.680 -14.025 1.00 86.88 86 VAL A C 1
ATOM 679 O O . VAL A 1 86 ? 0.347 -2.327 -14.874 1.00 86.88 86 VAL A O 1
ATOM 682 N N . GLY A 1 87 ? 1.883 -3.796 -14.115 1.00 82.38 87 GLY A N 1
ATOM 683 C CA . GLY A 1 87 ? 1.737 -4.750 -15.202 1.00 82.38 87 GLY A CA 1
ATOM 684 C C . GLY A 1 87 ? 2.140 -4.194 -16.567 1.00 82.38 87 GLY A C 1
ATOM 685 O O . GLY A 1 87 ? 2.670 -3.089 -16.713 1.00 82.38 87 GLY A O 1
ATOM 686 N N . TRP A 1 88 ? 1.913 -5.016 -17.586 1.00 82.56 88 TRP A N 1
ATOM 687 C CA . TRP A 1 88 ? 2.161 -4.657 -18.976 1.00 82.56 88 TRP A CA 1
ATOM 688 C C . TRP A 1 88 ? 0.858 -4.233 -19.640 1.00 82.56 88 TRP A C 1
ATOM 690 O O . TRP A 1 88 ? -0.149 -4.932 -19.519 1.00 82.56 88 TRP A O 1
ATOM 700 N N . LYS A 1 89 ? 0.912 -3.139 -20.407 1.00 82.75 89 LYS A N 1
ATOM 701 C CA . LYS A 1 89 ? -0.200 -2.716 -21.262 1.00 82.75 89 LYS A CA 1
ATOM 702 C C . LYS A 1 89 ? -0.637 -3.830 -22.229 1.00 82.75 89 LYS A C 1
ATOM 704 O O . LYS A 1 89 ? 0.191 -4.665 -22.612 1.00 82.75 89 LYS A O 1
ATOM 709 N N . PRO A 1 90 ? -1.897 -3.818 -22.698 1.00 84.69 90 PRO A N 1
ATOM 710 C CA . PRO A 1 90 ? -2.335 -4.659 -23.807 1.00 84.69 90 PRO A CA 1
ATOM 711 C C . PRO A 1 90 ? -1.388 -4.577 -25.019 1.00 84.69 90 PRO A C 1
ATOM 713 O O . PRO A 1 90 ? -0.833 -3.521 -25.335 1.00 84.69 90 PRO A O 1
ATOM 716 N N . LEU A 1 91 ? -1.166 -5.707 -25.701 1.00 83.75 91 LEU A N 1
ATOM 717 C CA . LEU A 1 91 ? -0.163 -5.806 -26.774 1.00 83.75 91 LEU A CA 1
ATOM 718 C C . LEU A 1 91 ? -0.443 -4.874 -27.962 1.00 83.75 91 LEU A C 1
ATOM 720 O O . LEU A 1 91 ? 0.491 -4.385 -28.598 1.00 83.75 91 LEU A O 1
ATOM 724 N N . ASP A 1 92 ? -1.710 -4.643 -28.283 1.00 84.88 92 ASP A N 1
ATOM 725 C CA . ASP A 1 92 ? -2.152 -3.716 -29.322 1.00 84.88 92 ASP A CA 1
ATOM 726 C C . ASP A 1 92 ? -1.828 -2.260 -28.962 1.00 84.88 92 ASP A C 1
ATOM 728 O O . ASP A 1 92 ? -1.275 -1.543 -29.800 1.00 84.88 92 ASP A O 1
ATOM 732 N N . GLU A 1 93 ? -2.041 -1.854 -27.706 1.00 84.44 93 GLU A N 1
ATOM 733 C CA . GLU A 1 93 ? -1.594 -0.549 -27.202 1.00 84.44 93 GLU A CA 1
ATOM 734 C C . GLU A 1 93 ? -0.070 -0.414 -27.248 1.00 84.44 93 GLU A C 1
ATOM 736 O O . GLU A 1 93 ? 0.447 0.593 -27.738 1.00 84.44 93 GLU A O 1
ATOM 741 N N . ILE A 1 94 ? 0.670 -1.434 -26.791 1.00 83.06 94 ILE A N 1
ATOM 742 C CA . ILE A 1 94 ? 2.141 -1.437 -26.853 1.00 83.06 94 ILE A CA 1
ATOM 743 C C . ILE A 1 94 ? 2.603 -1.253 -28.300 1.00 83.06 94 ILE A C 1
ATOM 745 O O . ILE A 1 94 ? 3.471 -0.423 -28.575 1.00 83.06 94 ILE A O 1
ATOM 749 N N . LYS A 1 95 ? 2.006 -1.989 -29.243 1.00 81.56 95 LYS A N 1
ATOM 750 C CA . LYS A 1 95 ? 2.335 -1.890 -30.669 1.00 81.56 95 LYS A CA 1
ATOM 751 C C . LYS A 1 95 ? 2.104 -0.480 -31.207 1.00 81.56 95 LYS A C 1
ATOM 753 O O . LYS A 1 95 ? 2.927 -0.003 -31.983 1.00 81.56 95 LYS A O 1
ATOM 758 N N . MET A 1 96 ? 1.019 0.183 -30.806 1.00 82.88 96 MET A N 1
ATOM 759 C CA . MET A 1 96 ? 0.752 1.572 -31.191 1.00 82.88 96 MET A CA 1
ATOM 760 C C . MET A 1 96 ? 1.780 2.538 -30.596 1.00 82.88 96 MET A C 1
ATOM 762 O O . MET A 1 96 ? 2.272 3.421 -31.295 1.00 82.88 96 MET A O 1
ATOM 766 N N . LEU A 1 97 ? 2.152 2.359 -29.327 1.00 81.38 97 LEU A N 1
ATOM 767 C CA . LEU A 1 97 ? 3.130 3.218 -28.653 1.00 81.38 97 LEU A CA 1
ATOM 768 C C . LEU A 1 97 ? 4.529 3.093 -29.265 1.00 81.38 97 LEU A C 1
ATOM 770 O O . LEU A 1 97 ? 5.206 4.104 -29.438 1.00 81.38 97 LEU A O 1
ATOM 774 N N . LEU A 1 98 ? 4.939 1.889 -29.670 1.00 78.38 98 LEU A N 1
ATOM 775 C CA . LEU A 1 98 ? 6.219 1.658 -30.354 1.00 78.38 98 LEU A CA 1
ATOM 776 C C . LEU A 1 98 ? 6.301 2.317 -31.742 1.00 78.38 98 LEU A C 1
ATOM 778 O O . LEU A 1 98 ? 7.397 2.482 -32.270 1.00 78.38 98 LEU A O 1
ATOM 782 N N . GLN A 1 99 ? 5.170 2.714 -32.333 1.00 78.25 99 GLN A N 1
ATOM 783 C CA . GLN A 1 99 ? 5.143 3.487 -33.581 1.00 78.25 99 GLN A CA 1
ATOM 784 C C . GLN A 1 99 ? 5.389 4.988 -33.356 1.00 78.25 99 GLN A C 1
ATOM 786 O O . GLN A 1 99 ? 5.561 5.736 -34.321 1.00 78.25 99 GLN A O 1
ATOM 791 N N . LEU A 1 100 ? 5.399 5.461 -32.104 1.00 78.69 100 LEU A N 1
ATOM 792 C CA . LEU A 1 100 ? 5.736 6.846 -31.796 1.00 78.69 100 LEU A CA 1
ATOM 793 C C . LEU A 1 100 ? 7.247 7.042 -31.935 1.00 78.69 100 LEU A C 1
ATOM 795 O O . LEU A 1 100 ? 8.027 6.390 -31.248 1.00 78.69 100 LEU A O 1
ATOM 799 N N . LYS A 1 101 ? 7.662 8.011 -32.759 1.00 75.25 101 LYS A N 1
ATOM 800 C CA . LYS A 1 101 ? 9.083 8.320 -33.016 1.00 75.25 101 LYS A CA 1
ATOM 801 C C . LYS A 1 101 ? 9.970 8.408 -31.759 1.00 75.25 101 LYS A C 1
ATOM 803 O O . LYS A 1 101 ? 11.081 7.889 -31.795 1.00 75.25 101 LYS A O 1
ATOM 808 N N . PRO A 1 102 ? 9.538 9.024 -30.638 1.00 72.81 102 PRO A N 1
ATOM 809 C CA . PRO A 1 102 ? 10.352 9.060 -29.419 1.00 72.81 102 PRO A CA 1
ATOM 810 C C . PRO A 1 102 ? 10.558 7.691 -28.750 1.00 72.81 102 PRO A C 1
ATOM 812 O O . PRO A 1 102 ? 11.510 7.519 -27.994 1.00 72.81 102 PRO A O 1
ATOM 815 N N . LEU A 1 103 ? 9.668 6.731 -29.009 1.00 64.56 103 LEU A N 1
ATOM 816 C CA . LEU A 1 103 ? 9.623 5.413 -28.376 1.00 64.56 103 LEU A CA 1
ATOM 817 C C . L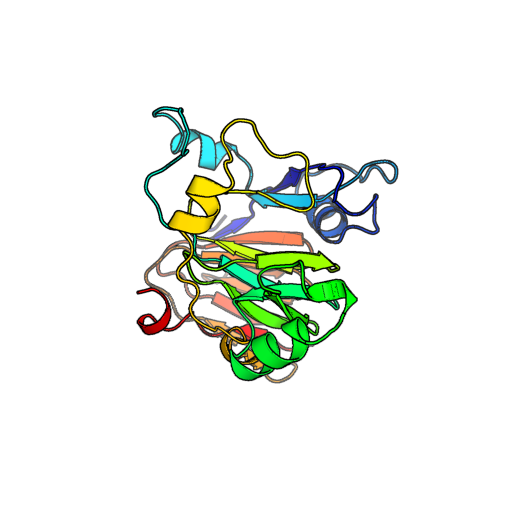EU A 1 103 ? 10.119 4.282 -29.280 1.00 64.56 103 LEU A C 1
ATOM 819 O O . LEU A 1 103 ? 10.239 3.158 -28.804 1.00 64.56 103 LEU A O 1
ATOM 823 N N . GLU A 1 104 ? 10.523 4.570 -30.522 1.00 59.84 104 GLU A N 1
ATOM 824 C CA . GLU A 1 104 ? 11.168 3.593 -31.420 1.00 59.84 104 GLU A CA 1
ATOM 825 C C . GLU A 1 104 ? 12.399 2.910 -30.782 1.00 59.84 104 GLU A C 1
ATOM 827 O O . GLU A 1 104 ? 12.823 1.844 -31.221 1.00 59.84 104 GLU A O 1
ATOM 832 N N . ARG A 1 105 ? 12.979 3.511 -29.730 1.00 54.62 105 ARG A N 1
ATOM 833 C CA . ARG A 1 105 ? 14.150 3.001 -28.995 1.00 54.62 105 ARG A CA 1
ATOM 834 C C . ARG A 1 105 ? 13.834 2.457 -27.596 1.00 54.62 105 ARG A C 1
ATOM 836 O O . ARG A 1 105 ? 14.765 2.060 -26.899 1.00 54.62 105 ARG A O 1
ATOM 843 N N . VAL A 1 106 ? 12.570 2.465 -27.162 1.00 51.88 106 VAL A N 1
ATOM 844 C CA . VAL A 1 106 ? 12.165 2.079 -25.801 1.00 51.88 106 VAL A CA 1
ATOM 845 C C . VAL A 1 106 ? 11.354 0.793 -25.857 1.00 51.88 106 VAL A C 1
ATOM 847 O O . VAL A 1 106 ? 10.219 0.770 -26.322 1.00 51.88 106 VAL A O 1
ATOM 850 N N . CYS A 1 107 ? 11.933 -0.291 -25.350 1.00 50.22 107 CYS A N 1
ATOM 851 C CA . CYS A 1 107 ? 11.217 -1.545 -25.191 1.00 50.22 107 CYS A CA 1
ATOM 852 C C . CYS A 1 107 ? 10.292 -1.432 -23.978 1.00 50.22 107 CYS A C 1
ATOM 854 O O . CYS A 1 107 ? 10.765 -1.451 -22.846 1.00 50.22 107 CYS A O 1
ATOM 856 N N . THR A 1 108 ? 8.984 -1.385 -24.243 1.00 54.31 108 THR A N 1
ATOM 857 C CA . THR A 1 108 ? 7.876 -1.669 -23.313 1.00 54.31 108 THR A CA 1
ATOM 858 C C . THR A 1 108 ? 7.578 -0.612 -22.239 1.00 54.31 108 THR A C 1
ATOM 860 O O . THR A 1 108 ? 8.469 -0.093 -21.574 1.00 54.31 108 THR A O 1
ATOM 863 N N . LEU A 1 109 ? 6.291 -0.278 -22.082 1.00 63.81 109 LEU A N 1
ATOM 864 C CA . LEU A 1 109 ? 5.807 0.708 -21.116 1.00 63.81 109 LEU A CA 1
ATOM 865 C C . LEU A 1 109 ? 4.789 0.047 -20.177 1.00 63.81 109 LEU A C 1
ATOM 867 O O . LEU A 1 109 ? 3.833 -0.556 -20.677 1.00 63.81 109 LEU A O 1
ATOM 871 N N . PRO A 1 110 ? 4.974 0.143 -18.850 1.00 65.88 110 PRO A N 1
ATOM 872 C CA . PRO A 1 110 ? 3.971 -0.321 -17.903 1.00 65.88 110 PRO A CA 1
ATOM 873 C C . PRO A 1 110 ? 2.694 0.530 -17.979 1.00 65.88 110 PRO A C 1
ATOM 875 O O . PRO A 1 110 ? 2.708 1.665 -18.469 1.00 65.88 110 PRO A O 1
ATOM 878 N N . GLU A 1 111 ? 1.569 -0.020 -17.522 1.00 76.38 111 GLU A N 1
ATOM 879 C CA . GLU A 1 111 ? 0.282 0.683 -17.538 1.00 76.38 111 GLU A CA 1
ATOM 880 C C . GLU A 1 111 ? 0.134 1.622 -16.336 1.00 76.38 111 GLU A C 1
ATOM 882 O O . GLU A 1 111 ? 0.467 1.248 -15.215 1.00 76.38 111 GLU A O 1
ATOM 887 N N . LEU A 1 112 ? -0.356 2.846 -16.566 1.00 78.06 112 LEU A N 1
ATOM 888 C CA . LEU A 1 112 ? -0.633 3.812 -15.502 1.00 78.06 112 LEU A CA 1
ATOM 889 C C . LEU A 1 112 ? -2.011 3.540 -14.887 1.00 78.06 112 LEU A C 1
ATOM 891 O O . LEU A 1 112 ? -3.022 3.563 -15.586 1.00 78.06 112 LEU A O 1
ATOM 895 N N . TYR A 1 113 ? -2.041 3.361 -13.573 1.00 81.19 113 TYR A N 1
ATOM 896 C CA . TYR A 1 113 ? -3.241 3.304 -12.751 1.00 81.19 113 TYR A CA 1
ATOM 897 C C . TYR A 1 113 ? -3.407 4.623 -11.980 1.00 81.19 113 TYR A C 1
ATOM 899 O O . TYR A 1 113 ? -2.498 5.008 -11.248 1.00 81.19 113 TYR A O 1
ATOM 907 N N . ASP A 1 114 ? -4.563 5.285 -12.119 1.00 85.69 114 ASP A N 1
ATOM 908 C CA . ASP A 1 114 ? -4.964 6.475 -11.342 1.00 85.69 114 ASP A CA 1
ATOM 909 C C . ASP A 1 114 ? -6.077 6.089 -10.354 1.00 85.69 114 ASP A C 1
ATOM 911 O O . ASP A 1 114 ? -7.258 5.966 -10.701 1.00 85.69 114 ASP A O 1
ATOM 915 N N . GLY A 1 115 ? -5.667 5.808 -9.120 1.00 83.25 115 GLY A N 1
ATOM 916 C CA . GLY A 1 115 ? -6.514 5.328 -8.037 1.00 83.25 115 GLY A CA 1
ATOM 917 C C . GLY A 1 115 ? -7.119 6.452 -7.209 1.00 83.25 115 GLY A C 1
ATOM 918 O O . GLY A 1 115 ? -6.449 7.420 -6.842 1.00 83.25 115 GLY A O 1
ATOM 919 N N . LYS A 1 116 ? -8.389 6.285 -6.831 1.00 88.75 116 LYS A N 1
ATOM 920 C CA . LYS A 1 116 ? -9.063 7.159 -5.858 1.00 88.75 116 LYS A CA 1
ATOM 921 C C . LYS A 1 116 ? -8.946 6.583 -4.445 1.00 88.75 116 LYS A C 1
ATOM 923 O O . LYS A 1 116 ? -8.801 5.370 -4.309 1.00 88.75 116 LYS A O 1
ATOM 928 N N . PRO A 1 117 ? -9.102 7.403 -3.387 1.00 89.38 117 PRO A N 1
ATOM 929 C CA . PRO A 1 117 ? -9.145 6.900 -2.020 1.00 89.38 117 PRO A CA 1
ATOM 930 C C . PRO A 1 117 ? -10.087 5.698 -1.858 1.00 89.38 117 PRO A C 1
ATOM 932 O O . PRO A 1 117 ? -11.242 5.698 -2.309 1.00 89.38 117 PRO A O 1
ATOM 935 N N . GLY A 1 118 ? -9.552 4.659 -1.227 1.00 86.25 118 GLY A N 1
ATOM 936 C CA . GLY A 1 118 ? -10.191 3.376 -0.997 1.00 86.25 118 GLY A CA 1
ATOM 937 C C . GLY A 1 118 ? -10.227 2.430 -2.187 1.00 86.25 118 GLY A C 1
ATOM 938 O O . GLY A 1 118 ? -10.847 1.377 -2.073 1.00 86.25 118 GLY A O 1
ATOM 939 N N . ASP A 1 119 ? -9.666 2.797 -3.337 1.00 89.00 119 ASP A N 1
ATOM 940 C CA . ASP A 1 119 ? -9.387 1.811 -4.373 1.00 89.00 119 ASP A CA 1
ATOM 941 C C . ASP A 1 119 ? -8.220 0.930 -3.920 1.00 89.00 119 ASP A C 1
ATOM 943 O O . ASP A 1 119 ? -7.256 1.414 -3.324 1.00 89.00 119 ASP A O 1
ATOM 947 N N . ALA A 1 120 ? -8.311 -0.360 -4.223 1.00 89.06 120 ALA A N 1
ATOM 948 C CA . ALA A 1 120 ? -7.273 -1.328 -3.927 1.00 89.06 120 ALA A CA 1
ATOM 949 C C . ALA A 1 120 ? -6.828 -2.021 -5.208 1.00 89.06 120 ALA A C 1
ATOM 951 O O . ALA A 1 120 ? -7.614 -2.213 -6.141 1.00 89.06 120 ALA A O 1
ATOM 952 N N . VAL A 1 121 ? -5.557 -2.377 -5.245 1.00 89.88 121 VAL A N 1
ATOM 953 C CA . VAL A 1 121 ? -4.883 -2.847 -6.444 1.00 89.88 121 VAL A CA 1
ATOM 954 C C . VAL A 1 121 ? -3.924 -3.954 -6.018 1.00 89.88 121 VAL A C 1
ATOM 956 O O . VAL A 1 121 ? -3.322 -3.861 -4.946 1.00 89.88 121 VAL A O 1
ATOM 959 N N . CYS A 1 122 ? -3.832 -5.032 -6.792 1.00 87.94 122 CYS A N 1
ATOM 960 C CA . CYS A 1 122 ? -2.944 -6.137 -6.460 1.00 87.94 122 CYS A CA 1
ATOM 961 C C . CYS A 1 122 ? -1.896 -6.351 -7.544 1.00 87.94 122 CYS A C 1
ATOM 963 O O . CYS A 1 122 ? -2.194 -6.361 -8.746 1.00 87.94 122 CYS A O 1
ATOM 965 N N . VAL A 1 123 ? -0.665 -6.503 -7.074 1.00 87.19 123 VAL A N 1
ATOM 966 C CA . VAL A 1 123 ? 0.538 -6.647 -7.878 1.00 87.19 123 VAL A CA 1
ATOM 967 C C . VAL A 1 123 ? 0.954 -8.118 -7.804 1.00 87.19 123 VAL A C 1
ATOM 969 O O . VAL A 1 123 ? 1.328 -8.596 -6.727 1.00 87.19 123 VAL A O 1
ATOM 972 N N . PRO A 1 124 ? 0.839 -8.871 -8.910 1.00 81.62 124 PRO A N 1
ATOM 973 C CA . PRO A 1 124 ? 1.245 -10.267 -8.938 1.00 81.62 124 PRO A CA 1
ATOM 974 C C . PRO A 1 124 ? 2.777 -10.394 -8.943 1.00 81.62 124 PRO A C 1
ATOM 976 O O . PRO A 1 124 ? 3.473 -9.458 -9.363 1.00 81.62 124 PRO A O 1
ATOM 979 N N . PRO A 1 125 ? 3.317 -11.555 -8.526 1.00 76.69 125 PRO A N 1
ATOM 980 C CA . PRO A 1 125 ? 4.737 -11.843 -8.691 1.00 76.69 125 PRO A CA 1
ATOM 981 C C . PRO A 1 125 ? 5.147 -11.746 -10.168 1.00 76.69 125 PRO A C 1
ATOM 983 O O . PRO A 1 125 ? 4.317 -11.855 -11.074 1.00 76.69 125 PRO A O 1
ATOM 986 N N . ASP A 1 126 ? 6.437 -11.517 -10.409 1.00 79.38 126 ASP A N 1
ATOM 987 C CA . ASP A 1 126 ? 7.048 -11.482 -11.746 1.00 79.38 126 ASP A CA 1
ATOM 988 C C . ASP A 1 126 ? 6.450 -10.430 -12.708 1.00 79.38 126 ASP A C 1
ATOM 990 O O . ASP A 1 126 ? 6.614 -10.504 -13.936 1.00 79.38 126 ASP A O 1
ATOM 994 N N . SER A 1 127 ? 5.755 -9.434 -12.147 1.00 81.00 127 SER A N 1
ATOM 995 C CA . SER A 1 127 ? 5.224 -8.268 -12.849 1.00 81.00 127 S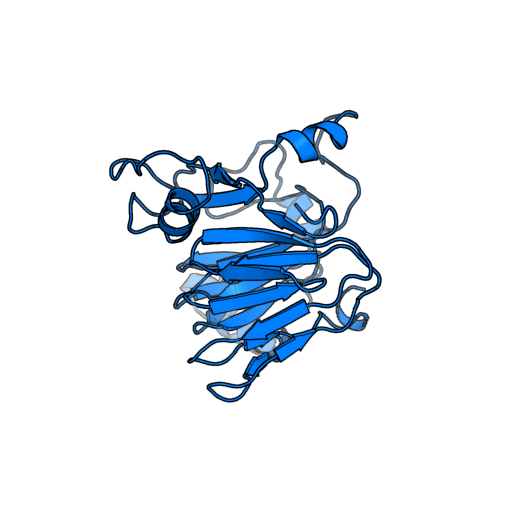ER A CA 1
ATOM 996 C C . SER A 1 127 ? 6.041 -7.015 -12.543 1.00 81.00 127 SER A C 1
ATOM 998 O O . SER A 1 127 ? 6.583 -6.840 -11.451 1.00 81.00 127 SER A O 1
ATOM 1000 N N . ILE A 1 128 ? 6.136 -6.123 -13.529 1.00 88.19 128 ILE A N 1
ATOM 1001 C CA . ILE A 1 128 ? 6.789 -4.828 -13.352 1.00 88.19 128 ILE A CA 1
ATOM 1002 C C . ILE A 1 128 ? 5.809 -3.835 -12.726 1.00 88.19 128 ILE A C 1
ATOM 1004 O O . ILE A 1 128 ? 4.653 -3.745 -13.147 1.00 88.19 128 ILE A O 1
ATOM 1008 N N . HIS A 1 129 ? 6.275 -3.073 -11.741 1.00 89.69 129 HIS A N 1
ATOM 1009 C CA . HIS A 1 129 ? 5.495 -1.996 -11.150 1.00 89.69 129 HIS A CA 1
ATOM 1010 C C . HIS A 1 129 ? 6.386 -0.901 -10.546 1.00 89.69 129 HIS A C 1
ATOM 1012 O O . HIS A 1 129 ? 7.574 -1.114 -10.302 1.00 89.69 129 HIS A O 1
ATOM 1018 N N . ALA A 1 130 ? 5.818 0.288 -10.339 1.00 90.06 130 ALA A N 1
ATOM 1019 C CA . ALA A 1 130 ? 6.459 1.390 -9.624 1.00 90.06 130 ALA A CA 1
ATOM 1020 C C . ALA A 1 130 ? 5.410 2.342 -9.036 1.00 90.06 130 ALA A C 1
ATOM 1022 O O . ALA A 1 130 ? 4.562 2.860 -9.765 1.00 90.06 130 ALA A O 1
ATOM 1023 N N . TYR A 1 131 ? 5.491 2.618 -7.734 1.00 90.25 131 TYR A N 1
ATOM 1024 C CA . TYR A 1 131 ? 4.687 3.658 -7.088 1.00 90.25 131 TYR A CA 1
ATOM 1025 C C . TYR A 1 131 ? 5.216 5.043 -7.463 1.00 90.25 131 TYR A C 1
ATOM 1027 O O . TYR A 1 131 ? 6.400 5.327 -7.281 1.00 90.25 131 TYR A O 1
ATOM 1035 N N . LEU A 1 132 ? 4.348 5.906 -7.998 1.00 87.12 132 LEU A N 1
ATOM 1036 C CA . LEU A 1 132 ? 4.746 7.209 -8.539 1.00 87.12 132 LEU A CA 1
ATOM 1037 C C . LEU A 1 132 ? 4.381 8.353 -7.594 1.00 87.12 132 LEU A C 1
ATOM 1039 O O . LEU A 1 132 ? 5.208 9.220 -7.308 1.00 87.12 132 LEU A O 1
ATOM 1043 N N . HIS A 1 133 ? 3.140 8.364 -7.109 1.00 88.25 133 HIS A N 1
ATOM 1044 C CA . HIS A 1 133 ? 2.622 9.440 -6.271 1.00 88.25 133 HIS A CA 1
ATOM 1045 C C . HIS A 1 133 ? 1.447 8.968 -5.417 1.00 88.25 133 HIS A C 1
ATOM 1047 O O . HIS A 1 133 ? 0.645 8.176 -5.880 1.00 88.25 133 HIS A O 1
ATOM 1053 N N . GLY A 1 134 ? 1.297 9.508 -4.206 1.00 91.00 134 GLY A N 1
ATOM 1054 C CA . GLY A 1 134 ? 0.135 9.283 -3.335 1.00 91.00 134 GLY A CA 1
ATOM 1055 C C . GLY A 1 134 ? 0.511 8.755 -1.952 1.00 91.00 134 GLY A C 1
ATOM 1056 O O . GLY A 1 134 ? 1.680 8.776 -1.575 1.00 91.00 134 GLY A O 1
ATOM 1057 N N . ASP A 1 135 ? -0.488 8.401 -1.151 1.00 91.25 135 ASP A N 1
ATOM 1058 C CA . ASP A 1 135 ? -0.361 7.708 0.134 1.00 91.25 135 ASP A CA 1
ATOM 1059 C C . ASP A 1 135 ? -1.145 6.389 0.045 1.00 91.25 135 ASP A C 1
ATOM 1061 O O . ASP A 1 135 ? -2.283 6.389 -0.436 1.00 91.25 135 ASP A O 1
ATOM 1065 N N . ILE A 1 136 ? -0.558 5.281 0.506 1.00 92.62 136 ILE A N 1
ATOM 1066 C CA . ILE A 1 136 ? -1.160 3.940 0.443 1.00 92.62 136 ILE A CA 1
ATOM 1067 C C . ILE A 1 136 ? -0.983 3.168 1.756 1.00 92.62 136 ILE A C 1
ATOM 1069 O O . ILE A 1 136 ? -0.070 3.450 2.532 1.00 92.62 136 ILE A O 1
ATOM 1073 N N . ILE A 1 137 ? -1.840 2.170 1.983 1.00 90.00 137 ILE A N 1
ATOM 1074 C CA . ILE A 1 137 ? -1.510 1.005 2.815 1.00 90.00 137 ILE A CA 1
ATOM 1075 C C . ILE A 1 137 ? -0.990 -0.074 1.879 1.00 90.00 137 ILE A C 1
ATOM 1077 O O . ILE A 1 137 ? -1.675 -0.419 0.922 1.00 90.00 137 ILE A O 1
ATOM 1081 N N . GLU A 1 138 ? 0.170 -0.630 2.190 1.00 89.62 138 GLU A N 1
ATOM 1082 C CA . GLU A 1 138 ? 0.727 -1.772 1.480 1.00 89.62 138 GLU A CA 1
ATOM 1083 C C . GLU A 1 138 ? 0.712 -3.012 2.378 1.00 89.62 138 GLU A C 1
ATOM 1085 O O . GLU A 1 138 ? 1.077 -2.954 3.556 1.00 89.62 138 GLU A O 1
ATOM 1090 N N . CYS A 1 139 ? 0.271 -4.136 1.823 1.00 86.62 139 CYS A N 1
ATOM 1091 C CA . CYS A 1 139 ? 0.357 -5.449 2.440 1.00 86.62 139 CYS A CA 1
ATOM 1092 C C . CYS A 1 139 ? 1.055 -6.389 1.467 1.00 86.62 139 CYS A C 1
ATOM 1094 O O . CYS A 1 139 ? 0.611 -6.542 0.334 1.00 86.62 139 CYS A O 1
ATOM 1096 N N . MET A 1 140 ? 2.124 -7.031 1.915 1.00 83.94 140 MET A N 1
ATOM 1097 C CA . MET A 1 140 ? 2.936 -7.919 1.095 1.00 83.94 140 MET A CA 1
ATOM 1098 C C . MET A 1 140 ? 3.187 -9.234 1.824 1.00 83.94 140 MET A C 1
ATOM 1100 O O . MET A 1 140 ? 3.088 -9.297 3.055 1.00 83.94 140 MET A O 1
ATOM 1104 N N . ALA A 1 141 ? 3.530 -10.290 1.086 1.00 76.94 141 ALA A N 1
ATOM 1105 C CA . ALA A 1 141 ? 4.118 -11.462 1.728 1.00 76.94 141 ALA A CA 1
ATOM 1106 C C . ALA A 1 141 ? 5.398 -11.067 2.481 1.00 76.94 141 ALA A C 1
ATOM 1108 O O . ALA A 1 141 ? 6.041 -10.071 2.155 1.00 76.94 141 ALA A O 1
ATOM 1109 N N . SER A 1 142 ? 5.777 -11.855 3.489 1.00 79.44 142 SER A N 1
ATOM 1110 C CA . SER A 1 142 ? 6.997 -11.619 4.268 1.00 79.44 142 SER A CA 1
ATOM 1111 C C . SER A 1 142 ? 8.243 -11.905 3.422 1.00 79.44 142 SER A C 1
ATOM 1113 O O . SER A 1 142 ? 8.848 -12.971 3.550 1.00 79.44 142 SER A O 1
ATOM 1115 N N . SER A 1 143 ? 8.586 -10.957 2.552 1.00 71.62 143 SER A N 1
ATOM 1116 C CA . SER A 1 143 ? 9.750 -10.967 1.678 1.00 71.62 143 SER A CA 1
ATOM 1117 C C . SER A 1 143 ? 10.284 -9.550 1.487 1.00 71.62 143 SER A C 1
ATOM 1119 O O . SER A 1 143 ? 9.500 -8.604 1.407 1.00 71.62 143 SER A O 1
ATOM 1121 N N . ASP A 1 144 ? 11.604 -9.401 1.389 1.00 77.00 144 ASP A N 1
ATOM 1122 C CA . ASP A 1 144 ? 12.264 -8.131 1.026 1.00 77.00 144 ASP A CA 1
ATOM 1123 C C . ASP A 1 144 ? 13.056 -8.252 -0.292 1.00 77.00 144 ASP A C 1
ATOM 1125 O O . ASP A 1 144 ? 13.973 -7.483 -0.598 1.00 77.00 144 ASP A O 1
ATOM 1129 N N . ASN A 1 145 ? 12.690 -9.244 -1.107 1.00 78.00 145 ASN A N 1
ATOM 1130 C CA . ASN A 1 145 ? 13.300 -9.494 -2.403 1.00 78.00 145 ASN A CA 1
ATOM 1131 C C . ASN A 1 145 ? 12.812 -8.454 -3.421 1.00 78.00 145 ASN A C 1
ATOM 1133 O O . ASN A 1 145 ? 11.657 -8.466 -3.840 1.00 78.00 145 ASN A O 1
ATOM 1137 N N . VAL A 1 146 ? 13.707 -7.549 -3.828 1.00 82.44 146 VAL A N 1
ATOM 1138 C CA . VAL A 1 146 ? 13.425 -6.478 -4.797 1.00 82.44 146 VAL A CA 1
ATOM 1139 C C . VAL A 1 146 ? 14.557 -6.395 -5.819 1.00 82.44 146 VAL A C 1
ATOM 1141 O O . VAL A 1 146 ? 15.720 -6.239 -5.437 1.00 82.44 146 VAL A O 1
ATOM 1144 N N . LEU A 1 147 ? 14.203 -6.459 -7.107 1.00 81.62 147 LEU A N 1
ATOM 1145 C CA . LEU A 1 147 ? 15.094 -6.204 -8.243 1.00 81.62 147 LEU A CA 1
ATOM 1146 C C . LEU A 1 147 ? 14.723 -4.868 -8.888 1.00 81.62 147 LEU A C 1
ATOM 1148 O O . LEU A 1 147 ? 13.627 -4.727 -9.430 1.00 81.62 147 LEU A O 1
ATOM 1152 N N . ASN A 1 148 ? 15.636 -3.897 -8.858 1.00 84.62 148 ASN A N 1
ATOM 1153 C CA . ASN A 1 148 ? 15.389 -2.558 -9.380 1.00 84.62 148 ASN A CA 1
ATOM 1154 C C . ASN A 1 148 ? 16.356 -2.218 -10.528 1.00 84.62 148 ASN A C 1
ATOM 1156 O O . ASN A 1 148 ? 17.573 -2.248 -10.376 1.00 84.62 148 ASN A O 1
ATOM 1160 N N . THR A 1 149 ? 15.820 -1.836 -11.689 1.00 82.44 149 THR A N 1
ATOM 1161 C CA . THR A 1 149 ? 16.626 -1.356 -12.826 1.00 82.44 149 THR A CA 1
ATOM 1162 C C . THR A 1 149 ? 16.241 0.041 -13.321 1.00 82.44 149 THR A C 1
ATOM 1164 O O . THR A 1 149 ? 16.694 0.438 -14.396 1.00 82.44 149 THR A O 1
ATOM 1167 N N . GLY A 1 150 ? 15.420 0.797 -12.584 1.00 81.19 150 GLY A N 1
ATOM 1168 C CA . GLY A 1 150 ? 14.884 2.090 -13.024 1.00 81.19 150 GLY A CA 1
ATOM 1169 C C . GLY A 1 150 ? 14.505 3.041 -11.882 1.00 81.19 150 GLY A C 1
ATOM 1170 O O . GLY A 1 150 ? 14.284 2.634 -10.751 1.00 81.19 150 GLY A O 1
ATOM 1171 N N . PHE A 1 151 ? 14.430 4.342 -12.183 1.00 79.19 151 PHE A N 1
ATOM 1172 C CA . PHE A 1 151 ? 14.045 5.433 -11.261 1.00 79.19 151 PHE A CA 1
ATOM 1173 C C . PHE A 1 151 ? 14.928 5.663 -10.018 1.00 79.19 151 PHE A C 1
ATOM 1175 O O . PHE A 1 151 ? 14.805 6.708 -9.382 1.00 79.19 151 PHE A O 1
ATOM 1182 N N . PHE A 1 152 ? 15.862 4.765 -9.702 1.00 72.31 152 PHE A N 1
ATOM 1183 C CA . PHE A 1 152 ? 16.816 4.910 -8.604 1.00 72.31 152 PHE A CA 1
ATOM 1184 C C . PHE A 1 152 ? 18.212 4.422 -9.026 1.00 72.31 152 PHE A C 1
ATOM 1186 O O . PHE A 1 152 ? 18.313 3.623 -9.963 1.00 72.31 152 PHE A O 1
ATOM 1193 N N . PRO A 1 153 ? 19.305 4.878 -8.380 1.00 76.94 153 PRO A N 1
ATOM 1194 C CA . PRO A 1 153 ? 20.612 4.260 -8.559 1.00 76.94 153 PRO A CA 1
ATOM 1195 C C . PRO A 1 153 ? 20.529 2.744 -8.365 1.00 76.94 153 PRO A C 1
ATOM 1197 O O . PRO A 1 153 ? 20.126 2.260 -7.308 1.00 76.94 153 PRO A O 1
ATOM 1200 N N . ARG A 1 154 ? 20.893 2.009 -9.415 1.00 73.75 154 ARG A N 1
ATOM 1201 C CA . ARG A 1 154 ? 20.843 0.549 -9.438 1.00 73.75 154 ARG A CA 1
ATOM 1202 C C . ARG A 1 154 ? 21.804 -0.014 -8.391 1.00 73.75 154 ARG A C 1
ATOM 1204 O O . ARG A 1 154 ? 22.987 0.331 -8.412 1.00 73.75 154 ARG A O 1
ATOM 1211 N N . ALA A 1 155 ? 21.321 -0.890 -7.513 1.00 73.56 155 ALA A N 1
ATOM 1212 C CA . ALA A 1 155 ? 22.202 -1.620 -6.609 1.00 73.56 155 ALA A CA 1
ATOM 1213 C C . ALA A 1 155 ? 23.147 -2.522 -7.421 1.00 73.56 155 ALA A C 1
ATOM 1215 O O . ALA A 1 155 ? 22.763 -3.042 -8.466 1.00 73.56 155 ALA A O 1
ATOM 1216 N N . GLU A 1 156 ? 24.374 -2.758 -6.950 1.00 77.12 156 GLU A N 1
ATOM 1217 C CA . GLU A 1 156 ? 25.336 -3.604 -7.683 1.00 77.12 156 GLU A CA 1
ATOM 1218 C C . GLU A 1 156 ? 24.814 -5.027 -7.934 1.00 77.12 156 GLU A C 1
ATOM 1220 O O . GLU A 1 156 ? 25.171 -5.653 -8.932 1.00 77.12 156 GLU A O 1
ATOM 1225 N N . ARG A 1 157 ? 23.936 -5.520 -7.049 1.00 74.31 157 ARG A N 1
ATOM 1226 C CA . ARG A 1 157 ? 23.285 -6.831 -7.168 1.00 74.31 157 ARG A CA 1
ATOM 1227 C C . ARG A 1 157 ? 22.266 -6.912 -8.310 1.00 74.31 157 ARG A C 1
ATOM 1229 O O . ARG A 1 157 ? 21.957 -8.013 -8.761 1.00 74.31 157 ARG A O 1
ATOM 1236 N N . ASP A 1 158 ? 21.764 -5.774 -8.781 1.00 81.00 158 ASP A N 1
ATOM 1237 C CA . ASP A 1 158 ? 20.725 -5.718 -9.800 1.00 81.00 158 ASP A CA 1
ATOM 1238 C C . ASP A 1 158 ? 21.366 -5.681 -11.194 1.00 81.00 158 ASP A C 1
ATOM 1240 O O . ASP A 1 158 ? 22.262 -4.880 -11.485 1.00 81.00 158 ASP A O 1
ATOM 1244 N N . SER A 1 159 ? 20.885 -6.534 -12.099 1.00 83.62 159 SER A N 1
ATOM 1245 C CA . SER A 1 159 ? 21.320 -6.551 -13.498 1.00 83.62 159 SER A CA 1
ATOM 1246 C C . SER A 1 159 ? 20.124 -6.538 -14.437 1.00 83.62 159 SER A C 1
ATOM 1248 O O . SER A 1 159 ? 19.084 -7.127 -14.149 1.00 83.62 159 SER A O 1
ATOM 1250 N N . ILE A 1 160 ? 20.291 -5.878 -15.586 1.00 83.75 160 ILE A N 1
ATOM 1251 C CA . ILE A 1 160 ? 19.261 -5.827 -16.631 1.00 83.75 160 ILE A CA 1
ATOM 1252 C C . ILE A 1 160 ? 18.958 -7.239 -17.143 1.00 83.75 160 ILE A C 1
ATOM 1254 O O . ILE A 1 160 ? 17.803 -7.557 -17.382 1.00 83.75 160 ILE A O 1
ATOM 1258 N N . GLU A 1 161 ? 19.974 -8.096 -17.258 1.00 83.69 161 GLU A N 1
ATOM 1259 C CA . GLU A 1 161 ? 19.811 -9.485 -17.693 1.00 83.69 161 GLU A CA 1
ATOM 1260 C C . GLU A 1 161 ? 18.960 -10.308 -16.717 1.00 83.69 161 GLU A C 1
ATOM 1262 O O . GLU A 1 161 ? 18.050 -11.020 -17.136 1.00 83.69 161 GLU A O 1
ATOM 1267 N N . LEU A 1 162 ? 19.219 -10.203 -15.408 1.00 81.12 162 LEU A N 1
ATOM 1268 C CA . LEU A 1 162 ? 18.391 -10.879 -14.411 1.00 81.12 162 LEU A CA 1
ATOM 1269 C C . LEU A 1 162 ? 16.964 -10.330 -14.435 1.00 81.12 162 LEU A C 1
ATOM 1271 O O . LEU A 1 162 ? 16.020 -11.113 -14.441 1.00 81.12 162 LEU A O 1
ATOM 1275 N N . PHE A 1 163 ? 16.820 -9.005 -14.499 1.00 83.44 163 PHE A N 1
ATOM 1276 C CA . PHE A 1 163 ? 15.527 -8.330 -14.545 1.00 83.44 163 PHE A CA 1
ATOM 1277 C C . PHE A 1 163 ? 14.677 -8.800 -15.731 1.00 83.44 163 PHE A C 1
ATOM 1279 O O . PHE A 1 163 ? 13.527 -9.184 -15.548 1.00 83.44 163 PHE A O 1
ATOM 1286 N N . THR A 1 164 ? 15.239 -8.857 -16.940 1.00 83.00 164 THR A N 1
ATOM 1287 C CA . THR A 1 164 ? 14.500 -9.340 -18.115 1.00 83.00 164 THR A CA 1
ATOM 1288 C C . THR A 1 164 ? 14.224 -10.839 -18.070 1.00 83.00 164 THR A C 1
ATOM 1290 O O . THR A 1 164 ? 13.246 -11.277 -18.661 1.00 83.00 164 THR A O 1
ATOM 1293 N N . ARG A 1 165 ? 15.039 -11.638 -17.375 1.00 82.75 165 ARG A N 1
ATOM 1294 C CA . ARG A 1 165 ? 14.826 -13.089 -17.261 1.00 82.75 165 ARG A CA 1
ATOM 1295 C C . ARG A 1 165 ? 13.689 -13.467 -16.311 1.00 82.75 165 ARG A C 1
ATOM 1297 O O . ARG A 1 165 ? 13.066 -14.501 -16.528 1.00 82.75 165 ARG A O 1
ATOM 1304 N N . VAL A 1 166 ? 13.456 -12.686 -15.255 1.00 81.88 166 VAL A N 1
ATOM 1305 C CA . VAL A 1 166 ? 12.443 -13.008 -14.229 1.00 81.88 166 VAL A CA 1
ATOM 1306 C C . VAL A 1 166 ? 11.040 -12.519 -14.584 1.00 81.88 166 VAL A C 1
ATOM 1308 O O . VAL A 1 166 ? 10.071 -12.996 -14.013 1.00 81.88 166 VAL A O 1
ATOM 1311 N N . LEU A 1 167 ? 10.910 -11.579 -15.522 1.00 82.31 167 LEU A N 1
ATOM 1312 C CA . LEU A 1 167 ? 9.616 -11.027 -15.917 1.00 82.31 167 LEU A CA 1
ATOM 1313 C C . LEU A 1 167 ? 8.819 -12.011 -16.782 1.00 82.31 167 LEU A C 1
ATOM 1315 O O . LEU A 1 167 ? 9.338 -12.597 -17.731 1.00 82.31 167 LEU A O 1
ATOM 1319 N N . THR A 1 168 ? 7.515 -12.121 -16.518 1.00 82.12 168 THR A N 1
ATOM 1320 C CA . THR A 1 168 ? 6.616 -12.977 -17.320 1.00 82.12 168 THR A CA 1
ATOM 1321 C C . THR A 1 168 ? 6.227 -12.371 -18.669 1.00 82.12 168 THR A C 1
ATOM 1323 O O . THR A 1 168 ? 5.780 -13.100 -19.554 1.00 82.12 168 THR A O 1
ATOM 1326 N N . PHE A 1 169 ? 6.339 -11.045 -18.822 1.00 81.88 169 PHE A N 1
ATOM 1327 C CA . PHE A 1 169 ? 5.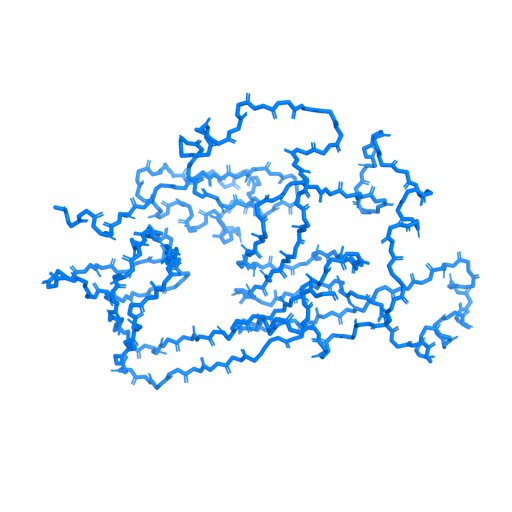862 -10.270 -19.984 1.00 81.88 169 PHE A CA 1
ATOM 1328 C C . PHE A 1 169 ? 4.386 -10.498 -20.356 1.00 81.88 169 PHE A C 1
ATOM 1330 O O . PHE A 1 169 ? 3.962 -10.175 -21.467 1.00 81.88 169 PHE A O 1
ATOM 1337 N N . LYS A 1 170 ? 3.583 -11.045 -19.437 1.00 80.31 170 LYS A N 1
ATOM 1338 C CA . LYS A 1 170 ? 2.145 -11.226 -19.640 1.00 80.31 170 LYS A CA 1
ATOM 1339 C C . LYS A 1 170 ? 1.432 -9.880 -19.460 1.00 80.31 170 LYS A C 1
ATOM 1341 O O . LYS A 1 170 ? 1.628 -9.260 -18.414 1.00 80.31 170 LYS A O 1
ATOM 1346 N N . PRO A 1 171 ? 0.609 -9.430 -20.429 1.00 82.94 171 PRO A N 1
ATOM 1347 C CA . PRO A 1 171 ? -0.279 -8.287 -20.237 1.00 82.94 171 PRO A CA 1
ATOM 1348 C C . PRO A 1 171 ? -1.092 -8.432 -18.954 1.00 82.94 171 PRO A C 1
ATOM 1350 O O . PRO A 1 171 ? -1.608 -9.512 -18.667 1.00 82.94 171 PRO A O 1
ATOM 1353 N N . TYR A 1 172 ? -1.154 -7.352 -18.185 1.00 82.69 172 TYR A N 1
ATOM 1354 C CA . TYR A 1 172 ? -1.921 -7.266 -16.950 1.00 82.69 172 TYR A CA 1
ATOM 1355 C C . TYR A 1 172 ? -2.332 -5.814 -16.768 1.00 82.69 172 TYR A C 1
ATOM 1357 O O . TYR A 1 172 ? -1.518 -4.972 -16.388 1.00 82.69 172 TYR A O 1
ATOM 1365 N N . SER A 1 173 ? -3.572 -5.529 -17.139 1.00 83.69 173 SER A N 1
ATOM 1366 C CA . SER A 1 173 ? -4.063 -4.163 -17.278 1.00 83.69 173 SER A CA 1
ATOM 1367 C C . SER A 1 173 ? -4.467 -3.531 -15.945 1.00 83.69 173 SER A C 1
ATOM 1369 O O . SER A 1 173 ? -4.723 -4.219 -14.951 1.00 83.69 173 SER A O 1
ATOM 1371 N N . ALA A 1 174 ? -4.595 -2.202 -15.919 1.00 81.06 174 ALA A N 1
ATOM 1372 C CA . ALA A 1 174 ? -5.056 -1.467 -14.741 1.00 81.06 174 ALA A CA 1
ATOM 1373 C C . ALA A 1 174 ? -6.429 -1.957 -14.219 1.00 81.06 174 ALA A C 1
ATOM 1375 O O . ALA A 1 174 ? -6.580 -2.118 -13.003 1.00 81.06 174 ALA A O 1
ATOM 1376 N N . PRO A 1 175 ? -7.429 -2.254 -15.076 1.00 85.69 175 PRO A N 1
ATOM 1377 C CA . PRO A 1 175 ? -8.682 -2.863 -14.632 1.00 85.69 175 PRO A CA 1
ATOM 1378 C C . PRO A 1 175 ? -8.517 -4.262 -14.030 1.00 85.69 175 PRO A C 1
ATOM 1380 O O . PRO A 1 175 ? -9.222 -4.594 -13.079 1.00 85.69 175 PRO A O 1
ATOM 1383 N N . GLU A 1 176 ? -7.599 -5.079 -14.554 1.00 86.31 176 GLU A N 1
ATOM 1384 C CA . GLU A 1 176 ? -7.322 -6.417 -14.015 1.00 86.31 176 GLU A CA 1
ATOM 1385 C C . GLU A 1 176 ? -6.635 -6.347 -12.651 1.00 86.31 176 GLU A C 1
ATOM 1387 O O . GLU A 1 176 ? -6.931 -7.169 -11.781 1.00 86.31 176 GLU A O 1
ATOM 1392 N N . ALA A 1 177 ? -5.793 -5.333 -12.437 1.00 86.19 177 ALA A N 1
ATOM 1393 C CA . ALA A 1 177 ? -5.121 -5.079 -11.170 1.00 86.19 177 ALA A CA 1
ATOM 1394 C C . ALA A 1 177 ? -6.072 -4.647 -10.044 1.00 86.19 177 ALA A C 1
ATOM 1396 O O . ALA A 1 177 ? -5.774 -4.879 -8.871 1.00 86.19 177 ALA A O 1
ATOM 1397 N N . LYS A 1 178 ? -7.220 -4.046 -10.375 1.00 87.25 178 LYS A N 1
ATOM 1398 C CA . LYS A 1 178 ? -8.170 -3.498 -9.400 1.00 87.25 178 LYS A CA 1
ATOM 1399 C C . LYS A 1 178 ? -8.912 -4.596 -8.627 1.00 87.25 178 LYS A C 1
ATOM 1401 O O . LYS A 1 178 ? -9.510 -5.500 -9.211 1.00 87.25 178 LYS A O 1
ATOM 1406 N N . LEU A 1 179 ? -8.929 -4.474 -7.300 1.00 87.19 179 LEU A N 1
ATOM 1407 C CA . LEU A 1 179 ? -9.697 -5.338 -6.401 1.00 87.19 179 LEU A CA 1
ATOM 1408 C C . LEU A 1 179 ? -11.103 -4.767 -6.138 1.00 87.19 179 LEU A C 1
ATOM 1410 O O . LEU A 1 179 ? -11.275 -3.543 -6.071 1.00 87.19 179 LEU A O 1
ATOM 1414 N N . PRO A 1 180 ? -12.124 -5.629 -5.968 1.00 85.38 180 PRO A N 1
ATOM 1415 C CA . PRO A 1 180 ? -13.458 -5.188 -5.590 1.00 85.38 180 PRO A CA 1
ATOM 1416 C C . PRO A 1 180 ? -13.478 -4.681 -4.141 1.00 85.38 180 PRO A C 1
ATOM 1418 O O . PRO A 1 180 ? -12.771 -5.180 -3.263 1.00 85.38 180 PRO A O 1
ATOM 1421 N N . ARG A 1 181 ? -14.336 -3.689 -3.890 1.00 82.62 181 ARG A N 1
ATOM 1422 C CA . ARG A 1 181 ? -14.547 -3.095 -2.567 1.00 82.62 181 ARG A CA 1
ATOM 1423 C C . ARG A 1 181 ? -16.028 -2.986 -2.246 1.00 82.62 181 ARG A C 1
ATOM 1425 O O . ARG A 1 181 ? -16.849 -2.796 -3.148 1.00 82.62 181 ARG A O 1
ATOM 1432 N N . LYS A 1 182 ? -16.346 -3.007 -0.957 1.00 80.12 182 LYS A N 1
ATOM 1433 C CA . LYS A 1 182 ? -17.689 -2.790 -0.426 1.00 80.12 182 LYS A CA 1
ATOM 1434 C C . LYS A 1 182 ? -17.636 -1.740 0.683 1.00 80.12 182 LYS A C 1
ATOM 1436 O O . LYS A 1 182 ? -16.717 -1.727 1.496 1.00 80.12 182 LYS A O 1
ATOM 1441 N N . ARG A 1 183 ? -18.618 -0.841 0.703 1.00 78.00 183 ARG A N 1
ATOM 1442 C CA . ARG A 1 183 ? -18.811 0.126 1.789 1.00 78.00 183 ARG A CA 1
ATOM 1443 C C . ARG A 1 183 ? -20.062 -0.263 2.572 1.00 78.00 183 ARG A C 1
ATOM 1445 O O . ARG A 1 183 ? -21.065 -0.601 1.941 1.00 78.00 183 ARG A O 1
ATOM 1452 N N . SER A 1 184 ? -19.984 -0.246 3.899 1.00 72.44 184 SER A N 1
ATOM 1453 C CA . SER A 1 184 ? -21.149 -0.387 4.777 1.00 72.44 184 SER A CA 1
ATOM 1454 C C . SER A 1 184 ? -22.010 0.881 4.747 1.00 72.44 184 SER A C 1
ATOM 1456 O O . SER A 1 184 ? -21.579 1.932 4.253 1.00 72.44 184 SER A O 1
ATOM 1458 N N . GLU A 1 185 ? -23.220 0.803 5.291 1.00 73.38 185 GLU A N 1
ATOM 1459 C CA . GLU A 1 185 ? -24.044 1.993 5.501 1.00 73.38 185 GLU A CA 1
ATOM 1460 C C . GLU A 1 185 ? -23.494 2.839 6.669 1.00 73.38 185 GLU A C 1
ATOM 1462 O O . GLU A 1 185 ? -22.659 2.385 7.461 1.00 73.38 185 GLU A O 1
ATOM 1467 N N . LYS A 1 186 ? -23.908 4.112 6.739 1.00 65.94 186 LYS A N 1
ATOM 1468 C CA . LYS A 1 186 ? -23.555 5.008 7.853 1.00 65.94 186 LYS A CA 1
ATOM 1469 C C . LYS A 1 186 ? -24.206 4.519 9.144 1.00 65.94 186 LYS A C 1
ATOM 1471 O O . LYS A 1 186 ? -25.299 3.969 9.097 1.00 65.94 186 LYS A O 1
ATOM 1476 N N . GLU A 1 187 ? -23.537 4.746 10.275 1.00 63.47 187 GLU A N 1
ATOM 1477 C CA . GLU A 1 187 ? -23.999 4.344 11.619 1.00 63.47 187 GLU A CA 1
ATOM 1478 C C . GLU A 1 187 ? -24.195 2.823 11.804 1.00 63.47 187 GLU A C 1
ATOM 1480 O O . GLU A 1 187 ? -24.684 2.363 12.839 1.00 63.47 187 GLU A O 1
ATOM 1485 N N . GLU A 1 188 ? -23.780 2.019 10.822 1.00 68.06 188 GLU A N 1
ATOM 1486 C CA . GLU A 1 188 ? -23.861 0.569 10.878 1.00 68.06 188 GLU A CA 1
ATOM 1487 C C . GLU A 1 188 ? -22.732 0.004 11.749 1.00 68.06 188 GLU A C 1
ATOM 1489 O O . GLU A 1 188 ? -21.575 0.434 11.695 1.00 68.06 188 GLU A O 1
ATOM 1494 N N . LYS A 1 189 ? -23.071 -1.003 12.555 1.00 76.88 189 LYS A N 1
ATOM 1495 C CA . LYS A 1 189 ? -22.080 -1.826 13.240 1.00 76.88 189 LYS A CA 1
ATOM 1496 C C . LYS A 1 189 ? -21.584 -2.904 12.286 1.00 76.88 189 LYS A C 1
ATOM 1498 O O . LYS A 1 189 ? -22.355 -3.789 11.916 1.00 76.88 189 LYS A O 1
ATOM 1503 N N . GLU A 1 190 ? -20.303 -2.881 11.931 1.00 84.25 190 GLU A N 1
ATOM 1504 C CA . GLU A 1 190 ? -19.710 -3.951 11.127 1.00 84.25 190 GLU A CA 1
ATOM 1505 C C . GLU A 1 190 ? -19.129 -5.031 12.038 1.00 84.25 190 GLU A C 1
ATOM 1507 O O . GLU A 1 190 ? -18.236 -4.786 12.853 1.00 84.25 190 GLU A O 1
ATOM 1512 N N . ARG A 1 191 ? -19.632 -6.260 11.894 1.00 85.25 191 ARG A N 1
ATOM 1513 C CA . ARG A 1 191 ? -19.147 -7.408 12.657 1.00 85.25 191 ARG A CA 1
ATOM 1514 C C . ARG A 1 191 ? -18.260 -8.295 11.798 1.00 85.25 191 ARG A C 1
ATOM 1516 O O . ARG A 1 191 ? -18.727 -8.960 10.874 1.00 85.25 191 ARG A O 1
ATOM 1523 N N . HIS A 1 192 ? -17.001 -8.401 12.195 1.00 84.38 192 HIS A N 1
ATOM 1524 C CA . HIS A 1 192 ? -16.047 -9.330 11.611 1.00 84.38 192 HIS A CA 1
ATOM 1525 C C . HIS A 1 192 ? -16.050 -10.622 12.425 1.00 84.38 192 HIS A C 1
ATOM 1527 O O . HIS A 1 192 ? -15.786 -10.643 13.631 1.00 84.38 192 HIS A O 1
ATOM 1533 N N . LYS A 1 193 ? -16.394 -11.727 11.757 1.00 85.81 193 LYS A N 1
ATOM 1534 C CA . LYS A 1 193 ? -16.345 -13.059 12.367 1.00 85.81 193 LYS A CA 1
ATOM 1535 C C . LYS A 1 193 ? -14.902 -13.414 12.720 1.00 85.81 193 LYS A C 1
ATOM 1537 O O . LYS A 1 193 ? -13.967 -12.952 12.077 1.00 85.81 193 LYS A O 1
ATOM 1542 N N . ALA A 1 194 ? -14.753 -14.286 13.711 1.00 84.75 194 ALA A N 1
ATOM 1543 C CA . ALA A 1 194 ? -13.482 -14.918 14.021 1.00 84.75 194 ALA A CA 1
ATOM 1544 C C . ALA A 1 194 ? -12.888 -15.557 12.755 1.00 84.75 194 ALA A C 1
ATOM 1546 O O . ALA A 1 194 ? -13.558 -16.358 12.097 1.00 84.75 194 ALA A O 1
ATOM 1547 N N . ILE A 1 195 ? -11.646 -15.204 12.427 1.00 80.69 195 ILE A N 1
ATOM 1548 C CA . ILE A 1 195 ? -10.922 -15.787 11.297 1.00 80.69 195 ILE A CA 1
ATOM 1549 C C . ILE A 1 195 ? -9.850 -16.766 11.776 1.00 80.69 195 ILE A C 1
ATOM 1551 O O . ILE A 1 195 ? -9.328 -16.669 12.892 1.00 80.69 195 ILE A O 1
ATOM 1555 N N . PHE A 1 196 ? -9.515 -17.721 10.910 1.00 77.06 196 PHE A N 1
ATOM 1556 C CA . PHE A 1 196 ? -8.442 -18.680 11.140 1.00 77.06 196 PHE A CA 1
ATOM 1557 C C . PHE A 1 196 ? -7.092 -18.059 10.749 1.00 77.06 196 PHE A C 1
ATOM 1559 O O . PHE A 1 196 ? -6.534 -18.346 9.696 1.00 77.06 196 PHE A O 1
ATOM 1566 N N . GLY A 1 197 ? -6.615 -17.141 11.587 1.00 73.56 197 GLY A N 1
ATOM 1567 C CA . GLY A 1 197 ? -5.344 -16.441 11.432 1.00 73.56 197 GLY A CA 1
ATOM 1568 C C . GLY A 1 197 ? -5.280 -15.198 12.317 1.00 73.56 197 GLY A C 1
ATOM 1569 O O . GLY A 1 197 ? -6.302 -14.728 12.813 1.00 73.56 197 GLY A O 1
ATOM 1570 N N . HIS A 1 198 ? -4.077 -14.674 12.525 1.00 78.81 198 HIS A N 1
ATOM 1571 C CA . HIS A 1 198 ? -3.879 -13.393 13.205 1.00 78.81 198 HIS A CA 1
ATOM 1572 C C . HIS A 1 198 ? -4.272 -12.237 12.282 1.00 78.81 198 HIS A C 1
ATOM 1574 O O . HIS A 1 198 ? -4.152 -12.357 11.063 1.00 78.81 198 HIS A O 1
ATOM 1580 N N . SER A 1 199 ? -4.711 -11.113 12.851 1.00 82.12 199 SER A N 1
ATOM 1581 C CA . SER A 1 199 ? -5.050 -9.912 12.075 1.00 82.12 199 SER A CA 1
ATOM 1582 C C . SER A 1 199 ? -4.292 -8.687 12.566 1.00 82.12 199 SER A C 1
ATOM 1584 O O . SER A 1 199 ? -3.943 -8.574 13.742 1.00 82.12 199 SER A O 1
ATOM 1586 N N . LEU A 1 200 ? -4.088 -7.741 11.654 1.00 84.56 200 LEU A N 1
ATOM 1587 C CA . LEU A 1 200 ? -3.691 -6.377 11.972 1.00 84.56 200 LEU A CA 1
ATOM 1588 C C . LEU A 1 200 ? -4.847 -5.444 11.615 1.00 84.56 200 LEU A C 1
ATOM 1590 O O . LEU A 1 200 ? -5.405 -5.536 10.525 1.00 84.56 200 LEU A O 1
ATOM 1594 N N . VAL A 1 201 ? -5.191 -4.545 12.532 1.00 87.19 201 VAL A N 1
ATOM 1595 C CA . VAL A 1 201 ? -6.203 -3.503 12.325 1.00 87.19 201 VAL A CA 1
ATOM 1596 C C . VAL A 1 201 ? -5.499 -2.155 12.337 1.00 87.19 201 VAL A C 1
ATOM 1598 O O . VAL A 1 201 ? -4.929 -1.770 13.357 1.00 87.19 201 VAL A O 1
ATOM 1601 N N . ILE A 1 202 ? -5.531 -1.449 11.206 1.00 88.31 202 ILE A N 1
ATOM 1602 C CA . ILE A 1 202 ? -4.929 -0.123 11.029 1.00 88.31 202 ILE A CA 1
ATOM 1603 C C . ILE A 1 202 ? -6.052 0.905 10.938 1.00 88.31 202 ILE A C 1
ATOM 1605 O O . ILE A 1 202 ? -6.903 0.815 10.055 1.00 88.31 202 ILE A O 1
ATOM 1609 N N . ILE A 1 203 ? -6.035 1.905 11.815 1.00 89.81 203 ILE A N 1
ATOM 1610 C CA . ILE A 1 203 ? -6.998 3.004 11.785 1.00 89.81 203 ILE A CA 1
ATOM 1611 C C . ILE A 1 203 ? -6.383 4.166 11.014 1.00 89.81 203 ILE A C 1
ATOM 1613 O O . ILE A 1 203 ? -5.513 4.879 11.512 1.00 89.81 203 ILE A O 1
ATOM 1617 N N . THR A 1 204 ? -6.815 4.357 9.771 1.00 86.88 204 THR A N 1
ATOM 1618 C CA . THR A 1 204 ? -6.317 5.443 8.909 1.00 86.88 204 THR A CA 1
ATOM 1619 C C . THR A 1 204 ? -7.132 6.724 9.008 1.00 86.88 204 THR A C 1
ATOM 1621 O O . THR A 1 204 ? -6.637 7.786 8.633 1.00 86.88 204 THR A O 1
ATOM 1624 N N . ALA A 1 205 ? -8.360 6.625 9.514 1.00 86.00 205 ALA A N 1
ATOM 1625 C CA . ALA A 1 205 ? -9.238 7.739 9.837 1.00 86.00 205 ALA A CA 1
ATOM 1626 C C . ALA A 1 205 ? -10.171 7.318 10.982 1.00 86.00 205 ALA A C 1
ATOM 1628 O O . ALA A 1 205 ? -10.774 6.249 10.922 1.00 86.00 205 ALA A O 1
ATOM 1629 N N . GLY A 1 206 ? -10.257 8.151 12.014 1.00 82.50 206 GLY A N 1
ATOM 1630 C CA . GLY A 1 206 ? -11.213 8.021 13.112 1.00 82.50 206 GLY A CA 1
ATOM 1631 C C . GLY A 1 206 ? -12.138 9.247 13.191 1.00 82.50 206 GLY A C 1
ATOM 1632 O O . GLY A 1 206 ? -12.108 10.084 12.283 1.00 82.50 206 GLY A O 1
ATOM 1633 N N . PRO A 1 207 ? -12.919 9.385 14.277 1.00 90.25 207 PRO A N 1
ATOM 1634 C CA . PRO A 1 207 ? -12.976 8.467 15.416 1.00 90.25 207 PRO A CA 1
ATOM 1635 C C . PRO A 1 207 ? -13.888 7.251 15.168 1.00 90.25 207 PRO A C 1
ATOM 1637 O O . PRO A 1 207 ? -14.745 7.253 14.284 1.00 90.25 207 PRO A O 1
ATOM 1640 N N . GLY A 1 208 ? -13.720 6.207 15.981 1.00 90.06 208 GLY A N 1
ATOM 1641 C CA . GLY A 1 208 ? -14.595 5.031 16.016 1.00 90.06 208 GLY A CA 1
ATOM 1642 C C . GLY A 1 208 ? -14.454 4.234 17.314 1.00 90.06 208 GLY A C 1
ATOM 1643 O O . GLY A 1 208 ? -13.663 4.587 18.192 1.00 90.06 208 GLY A O 1
ATOM 1644 N N . GLN A 1 209 ? -15.203 3.138 17.441 1.00 91.94 209 GLN A N 1
ATOM 1645 C CA . GLN A 1 209 ? -15.038 2.178 18.539 1.00 91.94 209 GLN A CA 1
ATOM 1646 C C . GLN A 1 209 ? -14.925 0.748 18.012 1.00 91.94 209 GLN A C 1
ATOM 1648 O O . GLN A 1 209 ? -15.579 0.381 17.035 1.00 91.94 209 GLN A O 1
ATOM 1653 N N . MET A 1 210 ? -14.104 -0.056 18.688 1.00 92.25 210 MET A N 1
ATOM 1654 C CA . MET A 1 210 ? -13.989 -1.498 18.480 1.00 92.25 210 MET A CA 1
ATOM 1655 C C . MET A 1 210 ? -14.379 -2.221 19.763 1.00 92.25 210 MET A C 1
ATOM 1657 O O . MET A 1 210 ? -13.732 -2.055 20.796 1.00 92.25 210 MET A O 1
ATOM 1661 N N . SER A 1 211 ? -15.415 -3.049 19.689 1.00 91.62 211 SER A N 1
ATOM 1662 C CA . SER A 1 211 ? -15.816 -3.940 20.775 1.00 91.62 211 SER A CA 1
ATOM 1663 C C . SER A 1 211 ? -15.184 -5.318 20.590 1.00 91.62 211 SER A C 1
ATOM 1665 O O . SER A 1 211 ? -15.340 -5.951 19.542 1.00 91.62 211 SER A O 1
ATOM 1667 N N . VAL A 1 212 ? -14.481 -5.798 21.616 1.00 89.00 212 VAL A N 1
ATOM 1668 C CA . VAL A 1 212 ? -13.809 -7.102 21.618 1.00 89.00 212 VAL A CA 1
ATOM 1669 C C . VAL A 1 212 ? -13.824 -7.724 23.013 1.00 89.00 212 VAL A C 1
ATOM 1671 O O . VAL A 1 212 ? -13.453 -7.094 23.995 1.00 89.00 212 VAL A O 1
ATOM 1674 N N . ALA A 1 213 ? -14.276 -8.978 23.109 1.00 81.19 213 ALA A N 1
ATOM 1675 C CA . ALA A 1 213 ? -14.402 -9.730 24.367 1.00 81.19 213 ALA A CA 1
ATOM 1676 C C . ALA A 1 213 ? -15.093 -8.965 25.523 1.00 81.19 213 ALA A C 1
ATOM 1678 O O . ALA A 1 213 ? -14.740 -9.135 26.686 1.00 81.19 213 ALA A O 1
ATOM 1679 N N . GLY A 1 214 ? -16.081 -8.120 25.207 1.00 82.75 214 GLY A N 1
ATOM 1680 C CA . GLY A 1 214 ? -16.810 -7.317 26.198 1.00 82.75 214 GLY A CA 1
ATOM 1681 C C . GLY A 1 214 ? -16.114 -6.018 26.623 1.00 82.75 214 GLY A C 1
ATOM 1682 O O . GLY A 1 214 ? -16.687 -5.267 27.407 1.00 82.75 214 GLY A O 1
ATOM 1683 N N . GLU A 1 215 ? -14.925 -5.721 26.094 1.00 87.50 215 GLU A N 1
ATOM 1684 C CA . GLU A 1 215 ? -14.255 -4.424 26.231 1.00 87.50 215 GLU A CA 1
ATOM 1685 C C . GLU A 1 215 ? -14.553 -3.547 25.002 1.00 87.50 215 GLU A C 1
ATOM 1687 O O . GLU A 1 215 ? -14.658 -4.058 23.885 1.00 87.50 215 GLU A O 1
ATOM 1692 N N . SER A 1 216 ? -14.674 -2.230 25.199 1.00 91.44 216 SER A N 1
ATOM 1693 C CA . SER A 1 216 ? -14.741 -1.246 24.108 1.00 91.44 216 SER A CA 1
ATOM 1694 C C . SER A 1 216 ? -13.450 -0.434 24.074 1.00 91.44 216 SER A C 1
ATOM 1696 O O . SER A 1 216 ? -13.037 0.132 25.089 1.00 91.44 216 SER A O 1
ATOM 1698 N N . LEU A 1 217 ? -12.805 -0.402 22.911 1.00 91.44 217 LEU A N 1
ATOM 1699 C CA . LEU A 1 217 ? -11.561 0.314 22.651 1.00 91.44 217 LEU A CA 1
ATOM 1700 C C . LEU A 1 217 ? -11.833 1.481 21.699 1.00 91.44 217 LEU A C 1
ATOM 1702 O O . LEU A 1 217 ? -12.501 1.311 20.676 1.00 91.44 217 LEU A O 1
ATOM 1706 N N . SER A 1 218 ? -11.296 2.662 22.013 1.00 91.62 218 SER A N 1
ATOM 1707 C CA . SER A 1 218 ? -11.372 3.821 21.122 1.00 91.62 218 SER A CA 1
ATOM 1708 C C . SER A 1 218 ? -10.449 3.644 19.918 1.00 91.62 218 SER A C 1
ATOM 1710 O O . SER A 1 218 ? -9.320 3.158 20.035 1.00 91.62 218 SER A O 1
ATOM 1712 N N . LEU A 1 219 ? -10.931 4.064 18.752 1.00 91.19 219 LEU A N 1
ATOM 1713 C CA . LEU A 1 219 ? -10.195 4.042 17.497 1.00 91.19 219 LEU A CA 1
ATOM 1714 C C . LEU A 1 219 ? -9.930 5.475 17.060 1.00 91.19 219 LEU A C 1
ATOM 1716 O O . LEU A 1 219 ? -10.859 6.213 16.745 1.00 91.19 219 LEU A O 1
ATOM 1720 N N . GLU A 1 220 ? -8.656 5.837 17.008 1.00 90.44 220 GLU A N 1
ATOM 1721 C CA . GLU A 1 220 ? -8.185 7.129 16.517 1.00 90.44 220 GLU A CA 1
ATOM 1722 C C . GLU A 1 220 ? -7.227 6.904 15.350 1.00 90.44 220 GLU A C 1
ATOM 1724 O O . GLU A 1 220 ? -6.594 5.850 15.237 1.00 90.44 220 GLU A O 1
ATOM 1729 N N . ASP A 1 221 ? -7.104 7.889 14.465 1.00 89.69 221 ASP A N 1
ATOM 1730 C CA . ASP A 1 221 ? -6.196 7.775 13.332 1.00 89.69 221 ASP A CA 1
ATOM 1731 C C . ASP A 1 221 ? -4.740 7.584 13.792 1.00 89.69 221 ASP A C 1
ATOM 1733 O O . ASP A 1 221 ? -4.228 8.279 14.667 1.00 89.69 221 ASP A O 1
ATOM 1737 N N . GLY A 1 222 ? -4.064 6.604 13.195 1.00 86.00 222 GLY A N 1
ATOM 1738 C CA . GLY A 1 222 ? -2.713 6.185 13.567 1.00 86.00 222 GLY A CA 1
ATOM 1739 C C . GLY A 1 222 ? -2.666 5.061 14.601 1.00 86.00 222 GLY A C 1
ATOM 1740 O O . GLY A 1 222 ? -1.570 4.603 14.944 1.00 86.00 222 GLY A O 1
ATOM 1741 N N . TYR A 1 223 ? -3.816 4.587 15.092 1.00 89.88 223 TYR A N 1
ATOM 1742 C CA . TYR A 1 223 ? -3.860 3.409 15.954 1.00 89.88 223 TYR A CA 1
ATOM 1743 C C . TYR A 1 223 ? -3.670 2.131 15.133 1.00 89.88 223 TYR A C 1
ATOM 1745 O O . TYR A 1 223 ? -4.220 1.975 14.042 1.00 89.88 223 TYR A O 1
ATOM 1753 N N . LEU A 1 224 ? -2.885 1.207 15.686 1.00 87.19 224 LEU A N 1
ATOM 1754 C CA . LEU A 1 224 ? -2.618 -0.111 15.125 1.00 87.19 224 LEU A CA 1
ATOM 1755 C C . LEU A 1 224 ? -2.853 -1.160 16.211 1.00 87.19 224 LEU A C 1
ATOM 1757 O O . LEU A 1 224 ? -2.304 -1.042 17.308 1.00 87.19 224 LEU A O 1
ATOM 1761 N N . PHE A 1 225 ? -3.612 -2.203 15.891 1.00 86.88 225 PHE A N 1
ATOM 1762 C CA . PHE A 1 225 ? -3.881 -3.311 16.802 1.00 86.88 225 PHE A CA 1
ATOM 1763 C C . PHE A 1 225 ? -3.496 -4.645 16.171 1.00 86.88 225 PHE A C 1
ATOM 1765 O O . PHE A 1 225 ? -3.822 -4.916 15.018 1.00 86.88 225 PHE A O 1
ATOM 1772 N N . PHE A 1 226 ? -2.828 -5.489 16.950 1.00 84.19 226 PHE A N 1
ATOM 1773 C CA . PHE A 1 226 ? -2.736 -6.917 16.694 1.00 84.19 226 PHE A CA 1
ATOM 1774 C C . PHE A 1 226 ? -3.951 -7.608 17.293 1.00 84.19 226 PHE A C 1
ATOM 1776 O O . PHE A 1 226 ? -4.318 -7.332 18.435 1.00 84.19 226 PHE A O 1
ATOM 1783 N N . VAL A 1 227 ? -4.538 -8.523 16.535 1.00 83.69 227 VAL A N 1
ATOM 1784 C CA . VAL A 1 227 ? -5.693 -9.313 16.948 1.00 83.69 227 VAL A CA 1
ATOM 1785 C C . VAL A 1 227 ? -5.332 -10.787 16.829 1.00 83.69 227 VAL A C 1
ATOM 1787 O O . VAL A 1 227 ? -4.920 -11.264 15.765 1.00 83.69 227 VAL A O 1
ATOM 1790 N N . GLY A 1 228 ? -5.476 -11.496 17.944 1.00 77.12 228 GLY A N 1
ATOM 1791 C CA . GLY A 1 228 ? -5.241 -12.927 18.039 1.00 77.12 228 GLY A CA 1
ATOM 1792 C C . GLY A 1 228 ? -6.139 -13.732 17.100 1.00 77.12 228 GLY A C 1
ATOM 1793 O O . GLY A 1 228 ? -7.220 -13.299 16.696 1.00 77.12 228 GLY A O 1
ATOM 1794 N N . GLN A 1 229 ? -5.695 -14.940 16.767 1.00 81.94 229 GLN A N 1
ATOM 1795 C CA . GLN A 1 229 ? -6.506 -15.875 15.997 1.00 81.94 229 GLN A CA 1
ATOM 1796 C C . GLN A 1 229 ? -7.833 -16.179 16.704 1.00 81.94 229 GLN A C 1
ATOM 1798 O O . GLN A 1 229 ? -7.879 -16.363 17.918 1.00 81.94 229 GLN A O 1
ATOM 1803 N N . GLY A 1 230 ? -8.916 -16.288 15.929 1.00 82.56 230 GLY A N 1
ATOM 1804 C CA . GLY A 1 230 ? -10.219 -16.690 16.459 1.00 82.56 230 GLY A CA 1
ATOM 1805 C C . GLY A 1 230 ? -10.967 -15.593 17.226 1.00 82.56 230 GLY A C 1
ATOM 1806 O O . GLY A 1 230 ? -12.012 -15.871 17.811 1.00 82.56 230 GLY A O 1
ATOM 1807 N N . VAL A 1 231 ? -10.468 -14.355 17.216 1.00 84.25 231 VAL A N 1
ATOM 1808 C CA . VAL A 1 231 ? -11.062 -13.231 17.947 1.00 84.25 231 VAL A CA 1
ATOM 1809 C C . VAL A 1 231 ? -12.048 -12.486 17.037 1.00 84.25 231 VAL A C 1
ATOM 1811 O O . VAL A 1 231 ? -11.628 -11.911 16.032 1.00 84.25 231 VAL A O 1
ATOM 1814 N N . PRO A 1 232 ? -13.360 -12.492 17.332 1.00 89.75 232 PRO A N 1
ATOM 1815 C CA . PRO A 1 232 ? -14.325 -11.688 16.592 1.00 89.75 232 PRO A CA 1
ATOM 1816 C C . PRO A 1 232 ? -14.227 -10.214 17.000 1.00 89.75 232 PRO A C 1
ATOM 1818 O O . PRO A 1 232 ? -13.981 -9.903 18.167 1.00 89.75 232 PRO A O 1
ATOM 1821 N N . LEU A 1 233 ? -14.494 -9.321 16.049 1.00 90.62 233 LEU A N 1
ATOM 1822 C CA . LEU A 1 233 ? -14.474 -7.873 16.255 1.00 90.62 233 LEU A CA 1
ATOM 1823 C C . LEU A 1 233 ? -15.817 -7.271 15.844 1.00 90.62 233 LEU A C 1
ATOM 1825 O O . LEU A 1 233 ? -16.444 -7.722 14.883 1.00 90.62 233 LEU A O 1
ATOM 1829 N N . GLU A 1 234 ? -16.248 -6.239 16.557 1.00 91.12 234 GLU A N 1
ATOM 1830 C CA . GLU A 1 234 ? -17.358 -5.380 16.146 1.00 91.12 234 GLU A CA 1
ATOM 1831 C C . GLU A 1 234 ? -16.866 -3.936 16.093 1.00 91.12 234 GLU A C 1
ATOM 1833 O O . GLU A 1 234 ? -16.338 -3.424 17.079 1.00 91.12 234 GLU A O 1
ATOM 1838 N N . PHE A 1 235 ? -17.031 -3.294 14.942 1.00 90.06 235 PHE A N 1
ATOM 1839 C CA . PHE A 1 235 ? -16.687 -1.898 14.718 1.00 90.06 235 PHE A CA 1
ATOM 1840 C C . PHE A 1 235 ? -17.952 -1.050 14.689 1.00 90.06 235 PHE A C 1
ATOM 1842 O O . PHE A 1 235 ? -18.973 -1.467 14.144 1.00 90.06 235 PHE A O 1
ATOM 1849 N N . SER A 1 236 ? -17.872 0.160 15.231 1.00 86.81 236 SER A N 1
ATOM 1850 C CA . SER A 1 236 ? -18.917 1.174 15.095 1.00 86.81 236 SER A CA 1
ATOM 1851 C C . SER A 1 236 ? -18.298 2.524 14.761 1.00 86.81 236 SER A C 1
ATOM 1853 O O . SER A 1 236 ? -17.412 2.995 15.485 1.00 86.81 236 SER A O 1
ATOM 1855 N N . THR A 1 237 ? -18.780 3.150 13.690 1.00 84.69 237 THR A N 1
ATOM 1856 C CA . THR A 1 237 ? -18.364 4.482 13.235 1.00 84.69 237 THR A CA 1
ATOM 1857 C C . THR A 1 237 ? -19.587 5.255 12.735 1.00 84.69 237 THR A C 1
ATOM 1859 O O . THR A 1 237 ? -20.576 4.661 12.309 1.00 84.69 237 THR A O 1
ATOM 1862 N N . GLU A 1 238 ? -19.530 6.586 12.754 1.00 79.38 238 GLU A N 1
ATOM 1863 C CA . GLU A 1 238 ? -20.603 7.424 12.189 1.00 79.38 238 GLU A CA 1
ATOM 1864 C C . GLU A 1 238 ? -20.579 7.426 10.643 1.00 79.38 238 GLU A C 1
ATOM 1866 O O . GLU A 1 238 ? -21.606 7.579 9.986 1.00 79.38 238 GLU A O 1
ATOM 1871 N N . GLU A 1 239 ? -19.411 7.191 10.034 1.00 74.81 239 GLU A N 1
ATOM 1872 C CA . GLU A 1 239 ? -19.182 7.330 8.584 1.00 74.81 239 GLU A CA 1
ATOM 1873 C C . GLU A 1 239 ? -19.231 6.010 7.786 1.00 74.81 239 GLU A C 1
ATOM 1875 O O . GLU A 1 239 ? -19.031 6.006 6.559 1.00 74.81 239 GLU A O 1
ATOM 1880 N N . GLY A 1 240 ? -19.522 4.900 8.470 1.00 70.06 240 GLY A N 1
ATOM 1881 C CA . GLY A 1 240 ? -19.448 3.545 7.930 1.00 70.06 240 GLY A CA 1
ATOM 1882 C C . GLY A 1 240 ? -18.007 3.036 7.814 1.00 70.06 240 GLY A C 1
ATOM 1883 O O . GLY A 1 240 ? -17.034 3.749 8.082 1.00 70.06 240 GLY A O 1
ATOM 1884 N N . VAL A 1 241 ? -17.866 1.780 7.411 1.00 74.19 241 VAL A N 1
ATOM 1885 C CA . VAL A 1 241 ? -16.596 1.070 7.257 1.00 74.19 241 VAL A CA 1
ATOM 1886 C C . VAL A 1 241 ? -16.465 0.602 5.805 1.00 74.19 241 VAL A C 1
ATOM 1888 O O . VAL A 1 241 ? -17.444 0.349 5.098 1.00 74.19 241 VAL A O 1
ATOM 1891 N N . MET A 1 242 ? -15.233 0.576 5.306 1.00 74.50 242 MET A N 1
ATOM 1892 C CA . MET A 1 242 ? -14.919 0.135 3.952 1.00 74.50 242 MET A CA 1
ATOM 1893 C C . MET A 1 242 ? -14.085 -1.137 4.024 1.00 74.50 242 MET A C 1
ATOM 1895 O O . MET A 1 242 ? -13.027 -1.152 4.653 1.00 74.50 242 MET A O 1
ATOM 1899 N N . SER A 1 243 ? -14.539 -2.177 3.333 1.00 72.00 243 SER A N 1
ATOM 1900 C CA . SER A 1 243 ? -13.862 -3.464 3.234 1.00 72.00 243 SER A CA 1
ATOM 1901 C C . SER A 1 243 ? -13.449 -3.751 1.790 1.00 72.00 243 SER A C 1
ATOM 1903 O O . SER A 1 243 ? -14.139 -3.415 0.825 1.00 72.00 243 SER A O 1
ATOM 1905 N N . THR A 1 244 ? -12.269 -4.348 1.638 1.00 69.25 244 THR A N 1
ATOM 1906 C CA . THR A 1 244 ? -11.740 -4.838 0.358 1.00 69.25 244 THR A CA 1
ATOM 1907 C C . THR A 1 244 ? -11.674 -6.356 0.437 1.00 69.25 244 THR A C 1
ATOM 1909 O O . THR A 1 244 ? -11.265 -6.896 1.467 1.00 69.25 244 THR A O 1
ATOM 1912 N N . GLU A 1 245 ? -12.109 -7.048 -0.613 1.00 63.41 245 GLU A N 1
ATOM 1913 C CA . GLU A 1 245 ? -12.082 -8.513 -0.631 1.00 63.41 245 GLU A CA 1
ATOM 1914 C C . GLU A 1 245 ? -10.655 -9.050 -0.811 1.00 63.41 245 GLU A C 1
ATOM 1916 O O . GLU A 1 245 ? -9.771 -8.376 -1.346 1.00 63.41 245 GLU A O 1
ATOM 1921 N N . HIS A 1 246 ? -10.423 -10.282 -0.354 1.00 62.94 246 HIS A N 1
ATOM 1922 C CA . HIS A 1 246 ? -9.116 -10.922 -0.475 1.00 62.94 246 HIS A CA 1
ATOM 1923 C C . HIS A 1 246 ? -8.780 -11.248 -1.943 1.00 62.94 246 HIS A C 1
ATOM 1925 O O . HIS A 1 246 ? -9.661 -11.527 -2.755 1.00 62.94 246 HIS A O 1
ATOM 1931 N N . MET A 1 247 ? -7.485 -11.244 -2.265 1.00 55.97 247 MET A N 1
ATOM 1932 C CA . MET A 1 247 ? -6.946 -11.607 -3.580 1.00 55.97 247 MET A CA 1
ATOM 1933 C C . MET A 1 247 ? -7.349 -13.054 -3.942 1.00 55.97 247 MET A C 1
ATOM 1935 O O . MET A 1 247 ? -6.887 -13.971 -3.263 1.00 55.97 247 MET A O 1
ATOM 1939 N N . PRO A 1 248 ? -8.168 -13.311 -4.982 1.00 53.91 248 PRO A N 1
ATOM 1940 C CA . PRO A 1 248 ? -8.602 -14.667 -5.316 1.00 53.91 248 PRO A CA 1
ATOM 1941 C C . PRO A 1 248 ? -7.397 -15.593 -5.503 1.00 53.91 248 PRO A C 1
ATOM 1943 O O . PRO A 1 248 ? -6.459 -15.238 -6.216 1.00 53.91 248 PRO A O 1
ATOM 1946 N N . SER A 1 249 ? -7.427 -16.795 -4.924 1.00 50.91 249 SER A N 1
ATOM 1947 C CA . SER A 1 249 ? -6.312 -17.759 -4.980 1.00 50.91 249 SER A CA 1
ATOM 1948 C C . SER A 1 249 ? -5.885 -18.111 -6.412 1.00 50.91 249 SER A C 1
ATOM 1950 O O . SER A 1 249 ? -4.741 -18.485 -6.641 1.00 50.91 249 SER A O 1
ATOM 1952 N N . SER A 1 250 ? -6.777 -17.935 -7.391 1.00 49.94 250 SER A N 1
ATOM 1953 C CA . SER A 1 250 ? -6.500 -18.116 -8.819 1.00 49.94 250 SER A CA 1
ATOM 1954 C C . SER A 1 250 ? -5.567 -17.064 -9.433 1.00 49.94 250 SER A C 1
ATOM 1956 O O . SER A 1 250 ? -5.178 -17.225 -10.584 1.00 49.94 250 SER A O 1
ATOM 1958 N N . ARG A 1 251 ? -5.255 -15.970 -8.722 1.00 50.59 251 ARG A N 1
ATOM 1959 C CA . ARG A 1 251 ? -4.383 -14.873 -9.191 1.00 50.59 251 ARG A CA 1
ATOM 1960 C C . ARG A 1 251 ? -2.986 -14.883 -8.556 1.00 50.59 251 ARG A C 1
ATOM 1962 O O . ARG A 1 251 ? -2.190 -13.999 -8.844 1.00 50.59 251 ARG A O 1
ATOM 1969 N N . VAL A 1 252 ? -2.714 -15.856 -7.684 1.00 42.81 252 VAL A N 1
ATOM 1970 C CA . VAL A 1 252 ? -1.454 -16.000 -6.928 1.00 42.81 252 VAL A CA 1
ATOM 1971 C C . VAL A 1 252 ? -0.536 -17.072 -7.551 1.00 42.81 252 VAL A C 1
ATOM 1973 O O . VAL A 1 252 ? 0.582 -17.261 -7.085 1.00 42.81 252 VAL A O 1
ATOM 1976 N N . ALA A 1 253 ? -1.001 -17.774 -8.593 1.00 33.03 253 ALA A N 1
ATOM 1977 C CA . ALA A 1 253 ? -0.330 -18.919 -9.215 1.00 33.03 253 ALA A CA 1
ATOM 1978 C C . ALA A 1 253 ? 0.384 -18.576 -10.530 1.00 33.03 253 ALA A C 1
ATOM 1980 O O . ALA A 1 253 ? -0.190 -17.805 -11.336 1.00 33.03 253 ALA A O 1
#